Protein AF-A0A497FC86-F1 (afdb_monomer_lite)

Radius of gyration: 20.12 Å; chains: 1; bounding box: 55×50×51 Å

Structure (mmCIF, N/CA/C/O backbone):
data_AF-A0A497FC86-F1
#
_entry.id   AF-A0A497FC86-F1
#
loop_
_atom_site.group_PDB
_atom_site.id
_atom_site.type_symbol
_atom_site.label_atom_id
_atom_site.label_alt_id
_atom_site.label_comp_id
_atom_site.label_asym_id
_atom_site.label_entity_id
_atom_site.label_seq_id
_atom_site.pdbx_PDB_ins_code
_atom_site.Cartn_x
_atom_site.Cartn_y
_atom_site.Cartn_z
_atom_site.occupancy
_atom_site.B_iso_or_equiv
_atom_site.auth_seq_id
_atom_site.auth_comp_id
_atom_site.auth_asym_id
_atom_site.auth_atom_id
_atom_site.pdbx_PDB_model_num
ATOM 1 N N . MET A 1 1 ? -10.254 16.975 -11.754 1.00 41.06 1 MET A N 1
ATOM 2 C CA . MET A 1 1 ? -11.010 18.231 -11.991 1.00 41.06 1 MET A CA 1
ATOM 3 C C . MET A 1 1 ? -11.522 18.940 -10.726 1.00 41.06 1 MET A C 1
ATOM 5 O O . MET A 1 1 ? -11.915 20.090 -10.842 1.00 41.06 1 MET A O 1
ATOM 9 N N . VAL A 1 2 ? -11.459 18.365 -9.512 1.00 38.06 2 VAL A N 1
ATOM 10 C CA . VAL A 1 2 ? -11.970 19.023 -8.278 1.00 38.06 2 VAL A CA 1
ATOM 11 C C . VAL A 1 2 ? -11.149 20.257 -7.828 1.00 38.06 2 VAL A C 1
ATOM 13 O O . VAL A 1 2 ? -11.638 21.071 -7.050 1.00 38.06 2 VAL A O 1
ATOM 16 N N . PHE A 1 3 ? -9.938 20.459 -8.362 1.00 38.50 3 PHE A N 1
ATOM 17 C CA . PHE A 1 3 ? -9.029 21.552 -7.973 1.00 38.50 3 PHE A CA 1
ATOM 18 C C . PHE A 1 3 ? -8.825 22.645 -9.036 1.00 38.50 3 PHE A C 1
ATOM 20 O O . PHE A 1 3 ? -7.949 23.482 -8.872 1.00 38.50 3 PHE A O 1
ATOM 27 N N . GLN A 1 4 ? -9.614 22.685 -10.118 1.00 35.25 4 GLN A N 1
ATOM 28 C CA . GLN A 1 4 ? -9.433 23.715 -11.159 1.00 35.25 4 GLN A CA 1
ATOM 29 C C . GLN A 1 4 ? -9.954 25.114 -10.770 1.00 35.25 4 GLN A C 1
ATOM 31 O O . GLN A 1 4 ? -9.624 26.079 -11.450 1.00 35.25 4 GLN A O 1
ATOM 36 N N . CYS A 1 5 ? -10.715 25.253 -9.676 1.00 31.05 5 CYS A N 1
ATOM 37 C CA . CYS A 1 5 ? -11.354 26.527 -9.299 1.00 31.05 5 CYS A CA 1
ATOM 38 C C . CYS A 1 5 ? -10.710 27.264 -8.111 1.00 31.05 5 CYS A C 1
ATOM 40 O O . CYS A 1 5 ? -11.136 28.366 -7.784 1.00 31.05 5 CYS A O 1
ATOM 42 N N . TYR A 1 6 ? -9.687 26.700 -7.470 1.00 35.12 6 TYR A N 1
ATOM 43 C CA . TYR A 1 6 ? -8.950 27.355 -6.387 1.00 35.12 6 TYR A CA 1
ATOM 44 C C . TYR A 1 6 ? -7.465 27.212 -6.704 1.00 35.12 6 TYR A C 1
ATOM 46 O O . TYR A 1 6 ? -7.038 26.121 -7.074 1.00 35.12 6 TYR A O 1
ATOM 54 N N . GLY A 1 7 ? -6.696 28.305 -6.627 1.00 44.75 7 GLY A N 1
ATOM 55 C CA . GLY A 1 7 ? -5.254 28.289 -6.905 1.00 44.75 7 GLY A CA 1
ATOM 56 C C . GLY A 1 7 ? -4.545 27.114 -6.221 1.00 44.75 7 GLY A C 1
ATOM 57 O O . GLY A 1 7 ? -5.020 26.637 -5.188 1.00 44.75 7 GLY A O 1
ATOM 58 N N . LYS A 1 8 ? -3.439 26.626 -6.813 1.00 48.06 8 LYS A N 1
ATOM 59 C CA . LYS A 1 8 ? -2.723 25.428 -6.335 1.00 48.06 8 LYS A CA 1
ATOM 60 C C . LYS A 1 8 ? -2.580 25.486 -4.798 1.00 48.06 8 LYS A C 1
ATOM 62 O O . LYS A 1 8 ? -1.938 26.411 -4.299 1.00 48.06 8 LYS A O 1
ATOM 67 N N . PRO A 1 9 ? -3.195 24.555 -4.048 1.00 60.41 9 PRO A N 1
ATOM 68 C CA . PRO A 1 9 ? -3.121 24.550 -2.593 1.00 60.41 9 PRO A CA 1
ATOM 69 C C . PRO A 1 9 ? -1.662 24.458 -2.137 1.00 60.41 9 PRO A C 1
ATOM 71 O O . PRO A 1 9 ? -0.857 23.756 -2.745 1.00 60.41 9 PRO A O 1
ATOM 74 N N . SER A 1 10 ? -1.326 25.172 -1.061 1.00 70.81 10 SER A N 1
ATOM 75 C CA . SER A 1 10 ? 0.057 25.324 -0.590 1.00 70.81 10 SER A CA 1
ATOM 76 C C . SER A 1 10 ? 0.667 24.042 -0.011 1.00 70.81 10 SER A C 1
ATOM 78 O O . SER A 1 10 ? 1.888 23.949 0.084 1.00 70.81 10 SER A O 1
ATOM 80 N N . SER A 1 11 ? -0.155 23.056 0.372 1.00 86.38 11 SER A N 1
ATOM 81 C CA . SER A 1 11 ? 0.300 21.745 0.850 1.00 86.38 11 SER A CA 1
ATOM 82 C C . SER A 1 11 ? -0.794 20.672 0.784 1.00 86.38 11 SER A C 1
ATOM 84 O O . SER A 1 11 ? -1.992 20.971 0.766 1.00 86.38 11 SER A O 1
ATOM 86 N N . VAL A 1 12 ? -0.383 19.401 0.840 1.00 90.69 12 VAL A N 1
ATOM 87 C CA . VAL A 1 12 ? -1.275 18.231 0.978 1.00 90.69 12 VAL A CA 1
ATOM 88 C C . VAL A 1 12 ? -2.167 18.338 2.229 1.00 90.69 12 VAL A C 1
ATOM 90 O O . VAL A 1 12 ? -3.354 18.013 2.175 1.00 90.69 12 VAL A O 1
ATOM 93 N N . TYR A 1 13 ? -1.651 18.888 3.336 1.00 90.81 13 TYR A N 1
ATOM 94 C CA . TYR A 1 13 ? -2.429 19.105 4.563 1.00 90.81 13 TYR A CA 1
ATOM 95 C C . TYR A 1 13 ? -3.547 20.148 4.397 1.00 90.81 13 TYR A C 1
ATOM 97 O O . TYR A 1 13 ? -4.618 20.006 4.987 1.00 90.81 13 TYR A O 1
ATOM 105 N N . ALA A 1 14 ? -3.346 21.186 3.579 1.00 90.75 14 ALA A N 1
ATOM 106 C CA . ALA A 1 14 ? -4.404 22.155 3.282 1.00 90.75 14 ALA A CA 1
ATOM 107 C C . ALA A 1 14 ? -5.557 21.506 2.492 1.00 90.75 14 ALA A C 1
ATOM 109 O O . ALA A 1 14 ? -6.736 21.759 2.766 1.00 90.75 14 ALA A O 1
ATOM 110 N N . ILE A 1 15 ? -5.219 20.612 1.556 1.00 92.06 15 ILE A N 1
ATOM 111 C CA . ILE A 1 15 ? -6.201 19.865 0.765 1.00 92.06 15 ILE A CA 1
ATOM 112 C C . ILE A 1 15 ? -7.026 18.947 1.663 1.00 92.06 15 ILE A C 1
ATOM 114 O O . ILE A 1 15 ? -8.256 19.036 1.664 1.00 92.06 15 ILE A O 1
ATOM 118 N N . VAL A 1 16 ? -6.363 18.096 2.455 1.00 93.00 16 VAL A N 1
ATOM 119 C CA . VAL A 1 16 ? -7.069 17.117 3.290 1.00 93.00 16 VAL A CA 1
ATOM 120 C C . VAL A 1 16 ? -7.962 17.800 4.321 1.00 93.00 16 VAL A C 1
ATOM 122 O O . VAL A 1 16 ? -9.079 17.348 4.549 1.00 93.00 16 VAL A O 1
ATOM 125 N N . ASN A 1 17 ? -7.542 18.943 4.873 1.00 91.75 17 ASN A N 1
ATOM 126 C CA . ASN A 1 17 ? -8.377 19.742 5.770 1.00 91.75 17 ASN A CA 1
ATOM 127 C C . ASN A 1 17 ? -9.658 20.238 5.113 1.00 91.75 17 ASN A C 1
ATOM 129 O O . ASN A 1 17 ? -10.736 20.129 5.697 1.00 91.75 17 ASN A O 1
ATOM 133 N N . THR A 1 18 ? -9.545 20.742 3.887 1.00 91.94 18 THR A N 1
ATOM 134 C CA . THR A 1 18 ? -10.701 21.207 3.118 1.00 91.94 18 THR A CA 1
ATOM 135 C C . THR A 1 18 ? -11.672 20.057 2.847 1.00 91.94 18 THR A C 1
ATOM 137 O O . THR A 1 18 ? -12.882 20.211 3.015 1.00 91.94 18 THR A O 1
ATOM 140 N N . LEU A 1 19 ? -11.155 18.883 2.471 1.00 91.44 19 LEU A N 1
ATOM 141 C CA . LEU A 1 19 ? -11.970 17.691 2.221 1.00 91.44 19 LEU A CA 1
ATOM 142 C C . LEU A 1 19 ? -12.648 17.179 3.495 1.00 91.44 19 LEU A C 1
ATOM 144 O O . LEU A 1 19 ? -13.848 16.912 3.482 1.00 91.44 19 LEU A O 1
ATOM 148 N N . MET A 1 20 ? -11.906 17.099 4.601 1.00 89.56 20 MET A N 1
ATOM 149 C CA . MET A 1 20 ? -12.436 16.695 5.901 1.00 89.56 20 MET A CA 1
ATOM 150 C C . MET A 1 20 ? -13.557 17.628 6.363 1.00 89.56 20 MET A C 1
ATOM 152 O O . MET A 1 20 ? -14.630 17.150 6.716 1.00 89.56 20 MET A O 1
ATOM 156 N N . TYR A 1 21 ? -13.363 18.949 6.273 1.00 87.56 21 TYR A N 1
ATOM 157 C CA . TYR A 1 21 ? -14.393 19.927 6.633 1.00 87.56 21 TYR A CA 1
ATOM 158 C C . TYR A 1 21 ? -15.694 19.719 5.842 1.00 87.56 21 TYR A C 1
ATOM 160 O O . TYR A 1 21 ? -16.778 19.738 6.421 1.00 87.56 21 TYR A O 1
ATOM 168 N N . ARG A 1 22 ? -15.596 19.438 4.536 1.00 85.31 22 ARG A N 1
ATOM 169 C CA . ARG A 1 22 ? -16.762 19.152 3.678 1.00 85.31 22 ARG A CA 1
ATOM 170 C C . ARG A 1 22 ? -17.465 17.837 4.023 1.00 85.31 22 ARG A C 1
ATOM 172 O O . ARG A 1 22 ? -18.662 17.710 3.790 1.00 85.31 22 ARG A O 1
ATOM 179 N N . CYS A 1 23 ? -16.737 16.861 4.560 1.00 82.75 23 CYS A N 1
ATOM 180 C CA . CYS A 1 23 ? -17.273 15.540 4.891 1.00 82.75 23 CYS A CA 1
ATOM 181 C C . CYS A 1 23 ? -17.960 15.477 6.263 1.00 82.75 23 CYS A C 1
ATOM 183 O O . CYS A 1 23 ? -18.649 14.499 6.542 1.00 82.75 23 CYS A O 1
ATOM 185 N N . ARG A 1 24 ? -17.802 16.510 7.096 1.00 70.44 24 ARG A N 1
ATOM 186 C CA . ARG A 1 24 ? -18.122 16.541 8.534 1.00 70.44 24 ARG A CA 1
ATOM 187 C C . ARG A 1 24 ? -19.625 16.553 8.884 1.00 70.44 24 ARG A C 1
ATOM 189 O O . ARG A 1 24 ? -20.013 16.981 9.968 1.00 70.44 24 ARG A O 1
ATOM 196 N N . LEU A 1 25 ? -20.493 16.099 7.982 1.00 58.28 25 LEU A N 1
ATOM 197 C CA . LEU A 1 25 ? -21.948 16.162 8.125 1.00 58.28 25 LEU A CA 1
ATOM 198 C C . LEU A 1 25 ? -22.536 14.828 8.617 1.00 58.28 25 LEU A C 1
ATOM 200 O O . LEU A 1 25 ? -22.720 13.899 7.838 1.00 58.28 25 LEU A O 1
ATOM 204 N N . GLY A 1 26 ? -22.883 14.770 9.907 1.00 56.41 26 GLY A N 1
ATOM 205 C CA . GLY A 1 26 ? -24.099 14.133 10.447 1.00 56.41 26 GLY A CA 1
ATOM 206 C C . GLY A 1 26 ? -24.442 12.672 10.108 1.00 56.41 26 GLY A C 1
ATOM 207 O O . GLY A 1 26 ? -25.623 12.328 10.136 1.00 56.41 26 GLY A O 1
ATOM 208 N N . ARG A 1 27 ? -23.484 11.791 9.792 1.00 75.12 27 ARG A N 1
ATOM 209 C CA . ARG A 1 27 ? -23.776 10.372 9.490 1.00 75.12 27 ARG A CA 1
ATOM 210 C C . ARG A 1 27 ? -23.804 9.521 10.760 1.00 75.12 27 ARG A C 1
ATOM 212 O O . ARG A 1 27 ? -22.810 8.908 11.135 1.00 75.12 27 ARG A O 1
ATOM 219 N N . SER A 1 28 ? -24.958 9.461 11.420 1.00 78.62 28 SER A N 1
ATOM 220 C CA . SER A 1 28 ? -25.132 8.697 12.668 1.00 78.62 28 SER A CA 1
ATOM 221 C C . SER A 1 28 ? -24.858 7.195 12.518 1.00 78.62 28 SER A C 1
ATOM 223 O O . SER A 1 28 ? -24.403 6.547 13.456 1.00 78.62 28 SER A O 1
ATOM 225 N N . ASP A 1 29 ? -25.077 6.629 11.332 1.00 88.81 29 ASP A N 1
ATOM 226 C CA . ASP A 1 29 ? -25.005 5.184 11.123 1.00 88.81 29 ASP A CA 1
ATOM 227 C C . ASP A 1 29 ? -23.573 4.619 11.071 1.00 88.81 29 ASP A C 1
ATOM 229 O O . ASP A 1 29 ? -23.382 3.432 11.326 1.00 88.81 29 ASP A O 1
ATOM 233 N N . ILE A 1 30 ? -22.559 5.446 10.788 1.00 91.12 30 ILE A N 1
ATOM 234 C CA . ILE A 1 30 ? -21.144 5.026 10.770 1.00 91.12 30 ILE A CA 1
ATOM 235 C C . ILE A 1 30 ? -20.428 5.297 12.105 1.00 91.12 30 ILE A C 1
ATOM 237 O O . ILE A 1 30 ? -19.281 4.884 12.293 1.00 91.12 30 ILE A O 1
ATOM 241 N N . VAL A 1 31 ? -21.102 5.940 13.066 1.00 92.81 31 VAL A N 1
ATOM 242 C CA . VAL A 1 31 ? -20.548 6.247 14.396 1.00 92.81 31 VAL A CA 1
ATOM 243 C C . VAL A 1 31 ? -20.017 4.996 15.111 1.00 92.81 31 VAL A C 1
ATOM 245 O O . VAL A 1 31 ? -18.885 5.057 15.590 1.00 92.81 31 VAL A O 1
ATOM 248 N N . PRO A 1 32 ? -20.717 3.838 15.136 1.00 94.12 32 PRO A N 1
ATOM 249 C CA . PRO A 1 32 ? -20.185 2.637 15.787 1.00 94.12 32 PRO A CA 1
ATOM 250 C C . PRO A 1 32 ? -18.885 2.130 15.150 1.00 94.12 32 PRO A C 1
ATOM 252 O O . PRO A 1 32 ? -17.959 1.737 15.858 1.00 94.12 32 PRO A O 1
ATOM 255 N N . ALA A 1 33 ? -18.785 2.174 13.817 1.00 95.00 33 ALA A N 1
ATOM 256 C CA . ALA A 1 33 ? -17.571 1.785 13.100 1.00 95.00 33 ALA A CA 1
ATOM 257 C C . ALA A 1 33 ? -16.416 2.757 13.376 1.00 95.00 33 ALA A C 1
ATOM 259 O O . ALA A 1 33 ? -15.281 2.328 13.564 1.00 95.00 33 ALA A O 1
ATOM 260 N N . THR A 1 34 ? -16.723 4.053 13.460 1.00 94.88 34 THR A N 1
ATOM 261 C CA . THR A 1 34 ? -15.759 5.106 13.805 1.00 94.88 34 THR A CA 1
ATOM 262 C C . THR A 1 34 ? -15.251 4.927 15.237 1.00 94.88 34 THR A C 1
ATOM 264 O O . THR A 1 34 ? -14.052 4.940 15.476 1.00 94.88 34 THR A O 1
ATOM 267 N N . ALA A 1 35 ? -16.133 4.671 16.206 1.00 96.00 35 ALA A N 1
ATOM 268 C CA . ALA A 1 35 ? -15.730 4.391 17.585 1.00 96.00 35 ALA A CA 1
ATOM 269 C C . ALA A 1 35 ? -14.857 3.126 17.681 1.00 96.00 35 ALA A C 1
ATOM 271 O O . ALA A 1 35 ? -13.837 3.115 18.373 1.00 96.00 35 ALA A O 1
ATOM 272 N N . ALA A 1 36 ? -15.215 2.072 16.939 1.00 97.06 36 ALA A N 1
ATOM 273 C CA . ALA A 1 36 ? -14.411 0.858 16.856 1.00 97.06 36 ALA A CA 1
ATOM 274 C C . ALA A 1 36 ? -13.024 1.121 16.245 1.00 97.06 36 ALA A C 1
ATOM 276 O O . ALA A 1 36 ? -12.038 0.585 16.754 1.00 97.06 36 ALA A O 1
ATOM 277 N N . SER A 1 37 ? -12.924 1.963 15.209 1.00 97.06 37 SER A N 1
ATOM 278 C CA . SER A 1 37 ? -11.636 2.338 14.617 1.00 97.06 37 SER A CA 1
ATOM 279 C C . SER A 1 37 ? -10.786 3.162 15.582 1.00 97.06 37 SER A C 1
ATOM 281 O O . SER A 1 37 ? -9.602 2.876 15.729 1.00 97.06 37 SER A O 1
ATOM 283 N N . GLN A 1 38 ? -11.377 4.085 16.344 1.00 97.19 38 GLN A N 1
ATOM 284 C CA . GLN A 1 38 ? -10.652 4.832 17.379 1.00 97.19 38 GLN A CA 1
ATOM 285 C C . GLN A 1 38 ? -10.134 3.924 18.510 1.00 97.19 38 GLN A C 1
ATOM 287 O O . GLN A 1 38 ? -9.029 4.130 19.007 1.00 97.19 38 GLN A O 1
ATOM 292 N N . CYS A 1 39 ? -10.871 2.868 18.872 1.00 96.25 39 CYS A N 1
ATOM 293 C CA . CYS A 1 39 ? -10.397 1.860 19.828 1.00 96.25 39 CYS A CA 1
ATOM 294 C C . CYS A 1 39 ? -9.202 1.048 19.295 1.00 96.25 39 CYS A C 1
ATOM 296 O O . CYS A 1 39 ? -8.317 0.669 20.062 1.00 96.25 39 CYS A O 1
ATOM 298 N N . VAL A 1 40 ? -9.160 0.764 17.990 1.00 96.38 40 VAL A N 1
ATOM 299 C CA . VAL A 1 40 ? -7.988 0.134 17.359 1.00 96.38 40 VAL A CA 1
ATOM 300 C C . VAL A 1 40 ? -6.820 1.119 17.320 1.00 96.38 40 VAL A C 1
ATOM 302 O O . VAL A 1 40 ? -5.710 0.750 17.697 1.00 96.38 40 VAL A O 1
ATOM 305 N N . LEU A 1 41 ? -7.073 2.374 16.935 1.00 95.81 41 LEU A N 1
ATOM 306 C CA . LEU A 1 41 ? -6.073 3.441 16.869 1.00 95.81 41 LEU A CA 1
ATOM 307 C C . LEU A 1 41 ? -5.359 3.642 18.211 1.00 95.81 41 LEU A C 1
ATOM 309 O O . LEU A 1 41 ? -4.137 3.746 18.235 1.00 95.81 41 LEU A O 1
ATOM 313 N N . SER A 1 42 ? -6.092 3.631 19.329 1.00 93.94 42 SER A N 1
ATOM 314 C CA . SER A 1 42 ? -5.509 3.795 20.669 1.00 93.94 42 SER A CA 1
ATOM 315 C C . SER A 1 42 ? -4.611 2.633 21.109 1.00 93.94 42 SER A C 1
ATOM 317 O O . SER A 1 42 ? -3.954 2.732 22.141 1.00 93.94 42 SER A O 1
ATOM 319 N N . LYS A 1 43 ? -4.626 1.512 20.379 1.00 92.12 43 LYS A N 1
ATOM 320 C CA . LYS A 1 43 ? -3.846 0.299 20.663 1.00 92.12 43 LYS A CA 1
ATOM 321 C C . LYS A 1 43 ? -2.705 0.079 19.667 1.00 92.12 43 LYS A C 1
ATOM 323 O O . LYS A 1 43 ? -2.004 -0.929 19.781 1.00 92.12 43 LYS A O 1
ATOM 328 N N . LEU A 1 44 ? -2.546 0.968 18.685 1.00 91.38 44 LEU A N 1
ATOM 329 C CA . LEU A 1 44 ? -1.428 0.911 17.751 1.00 91.38 44 LEU A CA 1
ATOM 330 C C . LEU A 1 44 ? -0.116 1.239 18.465 1.00 91.38 44 LEU A C 1
ATOM 332 O O . LEU A 1 44 ? -0.047 2.116 19.326 1.00 91.38 44 LEU A O 1
ATOM 336 N N . CYS A 1 45 ? 0.933 0.536 18.065 1.00 90.31 45 CYS A N 1
ATOM 337 C CA . CYS A 1 45 ? 2.311 0.904 18.319 1.00 90.31 45 CYS A CA 1
ATOM 338 C C . CYS A 1 45 ? 2.643 2.246 17.640 1.00 90.31 45 CYS A C 1
ATOM 340 O O . CYS A 1 45 ? 2.034 2.627 16.636 1.00 90.31 45 CYS A O 1
ATOM 342 N N . ASP A 1 46 ? 3.648 2.951 18.162 1.00 89.50 46 ASP A N 1
ATOM 343 C CA . ASP A 1 46 ? 4.240 4.097 17.475 1.00 89.50 46 ASP A CA 1
ATOM 344 C C . ASP A 1 46 ? 4.985 3.621 16.213 1.00 89.50 46 ASP A C 1
ATOM 346 O O . ASP A 1 46 ? 6.165 3.261 16.241 1.00 89.50 46 ASP A O 1
ATOM 350 N N . VAL A 1 47 ? 4.275 3.626 15.082 1.00 90.31 47 VAL A N 1
ATOM 351 C CA . VAL A 1 47 ? 4.804 3.212 13.775 1.00 90.31 47 VAL A CA 1
ATOM 352 C C . VAL A 1 47 ? 6.007 4.068 13.366 1.00 90.31 47 VAL A C 1
ATOM 354 O O . VAL A 1 47 ? 6.947 3.542 12.774 1.00 90.31 47 VAL A O 1
ATOM 357 N N . LYS A 1 48 ? 6.046 5.359 13.732 1.00 87.69 48 LYS A N 1
ATOM 358 C CA . LYS A 1 48 ? 7.207 6.226 13.464 1.00 87.69 48 LYS A CA 1
ATOM 359 C C . LYS A 1 48 ? 8.412 5.792 14.287 1.00 87.69 48 LYS A C 1
ATOM 361 O O . LYS A 1 48 ? 9.532 5.814 13.781 1.00 87.69 48 LYS A O 1
ATOM 366 N N . ALA A 1 49 ? 8.209 5.405 15.546 1.00 88.62 49 ALA A N 1
ATOM 367 C CA . ALA A 1 49 ? 9.282 4.845 16.360 1.00 88.62 49 ALA A CA 1
ATOM 368 C C . ALA A 1 49 ? 9.827 3.555 15.749 1.00 88.62 49 ALA A C 1
ATOM 370 O O . ALA A 1 49 ? 11.041 3.455 15.612 1.00 88.62 49 ALA A O 1
ATOM 371 N N . LEU A 1 50 ? 8.962 2.634 15.313 1.00 90.69 50 LEU A N 1
ATOM 372 C CA . LEU A 1 50 ? 9.390 1.404 14.641 1.00 90.69 50 LEU A CA 1
ATOM 373 C C . LEU A 1 50 ? 10.157 1.682 13.343 1.00 90.69 50 LEU A C 1
ATOM 375 O O . LEU A 1 50 ? 11.204 1.084 13.107 1.00 90.69 50 LEU A O 1
ATOM 379 N N . HIS A 1 51 ? 9.677 2.614 12.519 1.00 86.81 51 HIS A N 1
ATOM 380 C CA . HIS A 1 51 ? 10.317 2.962 11.248 1.00 86.81 51 HIS A CA 1
ATOM 381 C C . HIS A 1 51 ? 11.759 3.448 11.445 1.00 86.81 51 HIS A C 1
ATOM 383 O O . HIS A 1 51 ? 12.686 2.988 10.779 1.00 86.81 51 HIS A O 1
ATOM 389 N N . ARG A 1 52 ? 11.985 4.277 12.474 1.00 86.44 52 ARG A N 1
ATOM 390 C CA . ARG A 1 52 ? 13.322 4.765 12.852 1.00 86.44 52 ARG A CA 1
ATOM 391 C C . ARG A 1 52 ? 14.299 3.663 13.275 1.00 86.44 52 ARG A C 1
ATOM 393 O O . ARG A 1 52 ? 15.489 3.959 13.377 1.00 86.44 52 ARG A O 1
ATOM 400 N N . LEU A 1 53 ? 13.832 2.445 13.552 1.00 89.19 53 LEU A N 1
ATOM 401 C CA . LEU A 1 53 ? 14.666 1.302 13.936 1.00 89.19 53 LEU A CA 1
ATOM 402 C C . LEU A 1 53 ? 15.151 0.483 12.733 1.00 89.19 53 LEU A C 1
ATOM 404 O O . LEU A 1 53 ? 16.068 -0.327 12.886 1.00 89.19 53 LEU A O 1
ATOM 408 N N . ILE A 1 54 ? 14.580 0.693 11.542 1.00 85.50 54 ILE A N 1
ATOM 409 C CA . ILE A 1 54 ? 14.979 -0.029 10.329 1.00 85.50 54 ILE A CA 1
ATOM 410 C C . ILE A 1 54 ? 16.463 0.233 10.051 1.00 85.50 54 ILE A C 1
ATOM 412 O O . ILE A 1 54 ? 16.913 1.378 9.995 1.00 85.50 54 ILE A O 1
ATOM 416 N N . GLY A 1 55 ? 17.234 -0.851 9.922 1.00 82.06 55 GLY A N 1
ATOM 417 C CA . GLY A 1 55 ? 18.682 -0.808 9.703 1.00 82.06 55 GLY A CA 1
ATOM 418 C C . GLY A 1 55 ? 19.517 -0.383 10.918 1.00 82.06 55 GLY A C 1
ATOM 419 O O . GLY A 1 55 ? 20.728 -0.231 10.779 1.00 82.06 55 GLY A O 1
ATOM 420 N N . ARG A 1 56 ? 18.900 -0.177 12.092 1.00 86.25 56 ARG A N 1
ATOM 421 C CA . ARG A 1 56 ? 19.601 0.172 13.342 1.00 86.25 56 ARG A CA 1
ATOM 422 C C . ARG A 1 56 ? 19.669 -0.967 14.344 1.00 86.25 56 ARG A C 1
ATOM 424 O O . ARG A 1 56 ? 20.609 -1.003 15.130 1.00 86.25 56 ARG A O 1
ATOM 431 N N . LEU A 1 57 ? 18.674 -1.849 14.334 1.00 87.50 57 LEU A N 1
ATOM 432 C CA . LEU A 1 57 ? 18.651 -2.993 15.236 1.00 87.50 57 LEU A CA 1
ATOM 433 C C . LEU A 1 57 ? 19.664 -4.038 14.785 1.00 87.50 57 LEU A C 1
ATOM 435 O O . LEU A 1 57 ? 19.734 -4.364 13.598 1.00 87.50 57 LEU A O 1
ATOM 439 N N . SER A 1 58 ? 20.414 -4.572 15.743 1.00 85.69 58 SER A N 1
ATOM 440 C CA . SER A 1 58 ? 21.365 -5.664 15.497 1.00 85.69 58 SER A CA 1
ATOM 441 C C . SER A 1 58 ? 20.822 -7.019 15.940 1.00 85.69 58 SER A C 1
ATOM 443 O O . SER A 1 58 ? 21.310 -8.059 15.496 1.00 85.69 58 SER A O 1
ATOM 445 N N . SER A 1 59 ? 19.801 -7.022 16.799 1.00 86.06 59 SER A N 1
ATOM 446 C CA . SER A 1 59 ? 19.174 -8.240 17.296 1.00 86.06 59 SER A CA 1
ATOM 447 C C . SER A 1 59 ? 17.680 -8.056 17.563 1.00 86.06 59 SER A C 1
ATOM 449 O O . SER A 1 59 ? 17.142 -6.947 17.592 1.00 86.06 59 SER A O 1
ATOM 451 N N . VAL A 1 60 ? 16.990 -9.179 17.735 1.00 84.69 60 VAL A N 1
ATOM 452 C CA . VAL A 1 60 ? 15.555 -9.223 18.027 1.00 84.69 60 VAL A CA 1
ATOM 453 C C . VAL A 1 60 ? 15.247 -8.738 19.444 1.00 84.69 60 VAL A C 1
ATOM 455 O O . VAL A 1 60 ? 14.211 -8.118 19.677 1.00 84.69 60 VAL A O 1
ATOM 458 N N . GLU A 1 61 ? 16.155 -8.967 20.387 1.00 86.81 61 GLU A N 1
ATOM 459 C CA . GLU A 1 61 ? 16.024 -8.562 21.786 1.00 86.81 61 GLU A CA 1
ATOM 460 C C . GLU A 1 61 ? 15.902 -7.038 21.921 1.00 86.81 61 GLU A C 1
ATOM 462 O O . GLU A 1 61 ? 15.153 -6.557 22.769 1.00 86.81 61 GLU A O 1
ATOM 467 N N . GLU A 1 62 ? 16.554 -6.275 21.038 1.00 89.31 62 GLU A N 1
ATOM 468 C CA . GLU A 1 62 ? 16.449 -4.812 20.978 1.00 89.31 62 GLU A CA 1
ATOM 469 C C . GLU A 1 62 ? 15.065 -4.323 20.508 1.00 89.31 62 GLU A C 1
ATOM 471 O O . GLU A 1 62 ? 14.658 -3.206 20.835 1.00 89.31 62 GLU A O 1
ATOM 476 N N . LEU A 1 63 ? 14.304 -5.152 19.780 1.00 89.62 63 LEU A N 1
ATOM 477 C CA . LEU A 1 63 ? 12.935 -4.833 19.355 1.00 89.62 63 LEU A CA 1
ATOM 478 C C . LEU A 1 63 ? 11.928 -4.996 20.502 1.00 89.62 63 LEU A C 1
ATOM 480 O O . LEU A 1 63 ? 10.932 -4.269 20.556 1.00 89.62 63 LEU A O 1
ATOM 484 N N . ILE A 1 64 ? 12.179 -5.932 21.428 1.00 89.50 64 ILE A N 1
ATOM 485 C CA . ILE A 1 64 ? 11.237 -6.314 22.492 1.00 89.50 64 ILE A CA 1
ATOM 486 C C . ILE A 1 64 ? 10.758 -5.101 23.306 1.00 89.50 64 ILE A C 1
ATOM 488 O O . ILE A 1 64 ? 9.542 -4.951 23.430 1.00 89.50 64 ILE A O 1
ATOM 492 N N . PRO A 1 65 ? 11.622 -4.203 23.827 1.00 89.44 65 PRO A N 1
ATOM 493 C CA . PRO A 1 65 ? 11.181 -3.065 24.635 1.00 89.44 65 PRO A CA 1
ATOM 494 C C . PRO A 1 65 ? 10.216 -2.122 23.911 1.00 89.44 65 PRO A C 1
ATOM 496 O O . PRO A 1 65 ? 9.390 -1.490 24.562 1.00 89.44 65 PRO A O 1
ATOM 499 N N . VAL A 1 66 ? 10.302 -2.038 22.580 1.00 89.06 66 VAL A N 1
ATOM 500 C CA . VAL A 1 66 ? 9.504 -1.117 21.757 1.00 89.06 66 VAL A CA 1
ATOM 501 C C . VAL A 1 66 ? 8.104 -1.667 21.504 1.00 89.06 66 VAL A C 1
ATOM 503 O O . VAL A 1 66 ? 7.128 -0.919 21.483 1.00 89.06 66 VAL A O 1
ATOM 506 N N . ILE A 1 67 ? 7.993 -2.984 21.327 1.00 90.44 67 ILE A N 1
ATOM 507 C CA . ILE A 1 67 ? 6.713 -3.648 21.055 1.00 90.44 67 ILE A CA 1
ATOM 508 C C . ILE A 1 67 ? 6.037 -4.163 22.330 1.00 90.44 67 ILE A C 1
ATOM 510 O O . ILE A 1 67 ? 4.837 -4.448 22.318 1.00 90.44 67 ILE A O 1
ATOM 514 N N . LYS A 1 68 ? 6.773 -4.294 23.439 1.00 89.56 68 LYS A N 1
ATOM 515 C CA . LYS A 1 68 ? 6.248 -4.797 24.711 1.00 89.56 68 LYS A CA 1
ATOM 516 C C . LYS A 1 68 ? 5.097 -3.919 25.202 1.00 89.56 68 LYS A C 1
ATOM 518 O O . LYS A 1 68 ? 5.184 -2.700 25.231 1.00 89.56 68 LYS A O 1
ATOM 523 N N . GLY A 1 69 ? 4.003 -4.564 25.602 1.00 85.19 69 GLY A N 1
ATOM 524 C CA . GLY A 1 69 ? 2.792 -3.878 26.065 1.00 85.19 69 GLY A CA 1
ATOM 525 C C . GLY A 1 69 ? 1.849 -3.418 24.949 1.00 85.19 69 GLY A C 1
ATOM 526 O O . GLY A 1 69 ? 0.740 -2.988 25.251 1.00 85.19 69 GLY A O 1
ATOM 527 N N . THR A 1 70 ? 2.228 -3.566 23.676 1.00 90.12 70 THR A N 1
ATOM 528 C CA . THR A 1 70 ? 1.326 -3.322 22.539 1.00 90.12 70 THR A CA 1
ATOM 529 C C . THR A 1 70 ? 0.554 -4.590 22.161 1.00 90.12 70 THR A C 1
ATOM 531 O O . THR A 1 70 ? 1.009 -5.712 22.403 1.00 90.12 70 THR A O 1
ATOM 534 N N . GLU A 1 71 ? -0.613 -4.435 21.530 1.00 90.31 71 GLU A N 1
ATOM 535 C CA . GLU A 1 71 ? -1.402 -5.580 21.049 1.00 90.31 71 GLU A CA 1
ATOM 536 C C . GLU A 1 71 ? -0.654 -6.385 19.981 1.00 90.31 71 GLU A C 1
ATOM 538 O O . GLU A 1 71 ? -0.687 -7.612 19.994 1.00 90.31 71 GLU A O 1
ATOM 543 N N . ILE A 1 72 ? 0.057 -5.713 19.070 1.00 90.94 72 ILE A N 1
ATOM 544 C CA . ILE A 1 72 ? 0.859 -6.403 18.053 1.00 90.94 72 ILE A CA 1
ATOM 545 C C . ILE A 1 72 ? 2.109 -7.060 18.649 1.00 90.94 72 ILE A C 1
ATOM 547 O O . ILE A 1 72 ? 2.517 -8.129 18.201 1.00 90.94 72 ILE A O 1
ATOM 551 N N . GLY A 1 73 ? 2.670 -6.481 19.713 1.00 91.44 73 GLY A N 1
ATOM 552 C CA . GLY A 1 73 ? 3.772 -7.075 20.457 1.00 91.44 73 GLY A CA 1
ATOM 553 C C . GLY A 1 73 ? 3.409 -8.430 21.047 1.00 91.44 73 GLY A C 1
ATOM 554 O O . GLY A 1 73 ? 4.213 -9.347 20.964 1.00 91.44 73 GLY A O 1
ATOM 555 N N . LYS A 1 74 ? 2.183 -8.611 21.559 1.00 92.06 74 LYS A N 1
ATOM 556 C CA . LYS A 1 74 ? 1.707 -9.928 22.032 1.00 92.06 74 LYS A CA 1
ATOM 557 C C . LYS A 1 74 ? 1.755 -10.984 20.921 1.00 92.06 74 LYS A C 1
ATOM 559 O O . LYS A 1 74 ? 2.201 -12.105 21.156 1.00 92.06 74 LYS A O 1
ATOM 564 N N . VAL A 1 75 ? 1.344 -10.613 19.705 1.00 92.25 75 VAL A N 1
ATOM 565 C CA . VAL A 1 75 ? 1.385 -11.500 18.531 1.00 92.25 75 VAL A CA 1
ATOM 566 C C . VAL A 1 75 ? 2.825 -11.884 18.206 1.00 92.25 75 VAL A C 1
ATOM 568 O O . VAL A 1 75 ? 3.131 -13.068 18.118 1.00 92.25 75 VAL A O 1
ATOM 571 N N . VAL A 1 76 ? 3.722 -10.904 18.102 1.00 90.94 76 VAL A N 1
ATOM 572 C CA . VAL A 1 76 ? 5.134 -11.145 17.773 1.00 90.94 76 VAL A CA 1
ATOM 573 C C . VAL A 1 76 ? 5.828 -11.982 18.853 1.00 90.94 76 VAL A C 1
ATOM 575 O O . VAL A 1 76 ? 6.409 -13.020 18.547 1.00 90.94 76 VAL A O 1
ATOM 578 N N . LEU A 1 77 ? 5.721 -11.584 20.123 1.00 90.00 77 LEU A N 1
ATOM 579 C CA . LEU A 1 77 ? 6.412 -12.229 21.245 1.00 90.00 77 LEU A CA 1
ATOM 580 C C . LEU A 1 77 ? 5.951 -13.675 21.476 1.00 90.00 77 LEU A C 1
ATOM 582 O O . LEU A 1 77 ? 6.748 -14.496 21.912 1.00 90.00 77 LEU A O 1
ATOM 586 N N . SER A 1 78 ? 4.701 -14.015 21.141 1.00 88.81 78 SER A N 1
ATOM 587 C CA . SER A 1 78 ? 4.215 -15.403 21.228 1.00 88.81 78 SER A CA 1
ATOM 588 C C . SER A 1 78 ? 4.842 -16.355 20.199 1.00 88.81 78 SER A C 1
ATOM 590 O O . SER A 1 78 ? 4.799 -17.567 20.398 1.00 88.81 78 SER A O 1
ATOM 592 N N . HIS A 1 79 ? 5.449 -15.823 19.134 1.00 87.06 79 HIS A N 1
ATOM 593 C CA . HIS A 1 79 ? 6.046 -16.615 18.055 1.00 87.06 79 HIS A CA 1
ATOM 594 C C . HIS A 1 79 ? 7.578 -16.535 18.038 1.00 87.06 79 HIS A C 1
ATOM 596 O O . HIS A 1 79 ? 8.229 -17.459 17.559 1.00 87.06 79 HIS A O 1
ATOM 602 N N . ILE A 1 80 ? 8.168 -15.470 18.582 1.00 80.94 80 ILE A N 1
ATOM 603 C CA . ILE A 1 80 ? 9.563 -15.105 18.310 1.00 80.94 80 ILE A CA 1
ATOM 604 C C . ILE A 1 80 ? 10.617 -16.111 18.788 1.00 80.94 80 ILE A C 1
ATOM 606 O O . ILE A 1 80 ? 11.654 -16.251 18.151 1.00 80.94 80 ILE A O 1
ATOM 610 N N . GLU A 1 81 ? 10.345 -16.842 19.869 1.00 75.00 81 GLU A N 1
ATOM 611 C CA . GLU A 1 81 ? 11.270 -17.845 20.420 1.00 75.00 81 GLU A CA 1
ATOM 612 C C . GLU A 1 81 ? 11.163 -19.212 19.729 1.00 75.00 81 GLU A C 1
ATOM 614 O O . GLU A 1 81 ? 12.048 -20.052 19.871 1.00 75.00 81 GLU A O 1
ATOM 619 N N . ARG A 1 82 ? 10.055 -19.468 19.022 1.00 67.19 82 ARG A N 1
ATOM 620 C CA . ARG A 1 82 ? 9.678 -20.815 18.552 1.00 67.19 82 ARG A CA 1
ATOM 621 C C . ARG A 1 82 ? 9.521 -20.923 17.044 1.00 67.19 82 ARG A C 1
ATOM 623 O O . ARG A 1 82 ? 9.365 -22.033 16.549 1.00 67.19 82 ARG A O 1
ATOM 630 N N . SER A 1 83 ? 9.529 -19.791 16.347 1.00 74.88 83 SER A N 1
ATOM 631 C CA . SER A 1 83 ? 9.022 -19.706 14.984 1.00 74.88 83 SER A CA 1
ATOM 632 C C . SER A 1 83 ? 10.030 -19.075 14.035 1.00 74.88 83 SER A C 1
ATOM 634 O O . SER A 1 83 ? 10.786 -18.177 14.408 1.00 74.88 83 SER A O 1
ATOM 636 N N . ASN A 1 84 ? 10.019 -19.514 12.779 1.00 83.81 84 ASN A N 1
ATOM 637 C CA . ASN A 1 84 ? 10.788 -18.851 11.725 1.00 83.81 84 ASN A CA 1
ATOM 638 C C . ASN A 1 84 ? 10.082 -17.562 11.250 1.00 83.81 84 ASN A C 1
ATOM 640 O O . ASN A 1 84 ? 8.937 -17.281 11.614 1.00 83.81 84 ASN A O 1
ATOM 644 N N . PHE A 1 85 ? 10.754 -16.765 10.407 1.00 86.88 85 PHE A N 1
ATOM 645 C CA . PHE A 1 85 ? 10.170 -15.529 9.872 1.00 86.88 85 PHE A CA 1
ATOM 646 C C . PHE A 1 85 ? 8.803 -15.754 9.207 1.00 86.88 85 PHE A C 1
ATOM 648 O O . PHE A 1 85 ? 7.908 -14.943 9.418 1.00 86.88 85 PHE A O 1
ATOM 655 N N . GLY A 1 86 ? 8.622 -16.845 8.455 1.00 85.69 86 GLY A N 1
ATOM 656 C CA . GLY A 1 86 ? 7.376 -17.157 7.747 1.00 85.69 86 GLY A CA 1
ATOM 657 C C . GLY A 1 86 ? 6.179 -17.353 8.682 1.00 85.69 86 GLY A C 1
ATOM 658 O O . GLY A 1 86 ? 5.085 -16.861 8.418 1.00 85.69 86 GLY A O 1
ATOM 659 N N . GLU A 1 87 ? 6.383 -17.991 9.829 1.00 87.69 87 GLU A N 1
ATOM 660 C CA . GLU A 1 87 ? 5.336 -18.174 10.841 1.00 87.69 87 GLU A CA 1
ATOM 661 C C . GLU A 1 87 ? 4.974 -16.859 11.548 1.00 87.69 87 GLU A C 1
ATOM 663 O O . GLU A 1 87 ? 3.792 -16.542 11.698 1.00 87.69 87 GLU A O 1
ATOM 668 N N . ILE A 1 88 ? 5.971 -16.040 11.906 1.00 90.19 88 ILE A N 1
ATOM 669 C CA . ILE A 1 88 ? 5.739 -14.698 12.475 1.00 90.19 88 ILE A CA 1
ATOM 670 C C . ILE A 1 88 ? 5.006 -13.814 11.455 1.00 90.19 88 ILE A C 1
ATOM 672 O O . ILE A 1 88 ? 4.043 -13.118 11.773 1.00 90.19 88 ILE A O 1
ATOM 676 N N . SER A 1 89 ? 5.451 -13.873 10.205 1.00 90.06 89 SER A N 1
ATOM 677 C CA . SER A 1 89 ? 4.881 -13.206 9.042 1.00 90.06 89 SER A CA 1
ATOM 678 C C . SER A 1 89 ? 3.398 -13.560 8.853 1.00 90.06 89 SER A C 1
ATOM 680 O O . SER A 1 89 ? 2.560 -12.657 8.734 1.00 90.06 89 SER A O 1
ATOM 682 N N . LYS A 1 90 ? 3.054 -14.850 8.926 1.00 89.81 90 LYS A N 1
ATOM 683 C CA . LYS A 1 90 ? 1.676 -15.359 8.886 1.00 89.81 90 LYS A CA 1
ATOM 684 C C . LYS A 1 90 ? 0.841 -14.884 10.076 1.00 89.81 90 LYS A C 1
ATOM 686 O O . LYS A 1 90 ? -0.308 -14.473 9.889 1.00 89.81 90 LYS A O 1
ATOM 691 N N . ALA A 1 91 ? 1.396 -14.900 11.288 1.00 92.31 91 ALA A N 1
ATOM 692 C CA . ALA A 1 91 ? 0.712 -14.417 12.488 1.00 92.31 91 ALA A CA 1
ATOM 693 C C . ALA A 1 91 ? 0.396 -12.913 12.401 1.00 92.31 91 ALA A C 1
ATOM 695 O O . ALA A 1 91 ? -0.715 -12.484 12.719 1.00 92.31 91 ALA A O 1
ATOM 696 N N . LEU A 1 92 ? 1.339 -12.114 11.894 1.00 94.25 92 LEU A N 1
ATOM 697 C CA . LEU A 1 92 ? 1.158 -10.682 11.658 1.00 94.25 92 LEU A CA 1
ATOM 698 C C . LEU A 1 92 ? 0.063 -10.395 10.621 1.00 94.25 92 LEU A C 1
ATOM 700 O O . LEU A 1 92 ? -0.786 -9.532 10.856 1.00 94.25 92 LEU A O 1
ATOM 704 N N . TRP A 1 93 ? 0.030 -11.135 9.506 1.00 93.94 93 TRP A N 1
ATOM 705 C CA . TRP A 1 93 ? -1.062 -11.010 8.537 1.00 93.94 93 TRP A CA 1
ATOM 706 C C . TRP A 1 93 ? -2.406 -11.416 9.134 1.00 93.94 93 TRP A C 1
ATOM 708 O O . TRP A 1 93 ? -3.374 -10.672 9.010 1.00 93.94 93 TRP A O 1
ATOM 718 N N . SER A 1 94 ? -2.458 -12.535 9.854 1.00 93.75 94 SER A N 1
ATOM 719 C CA . SER A 1 94 ? -3.682 -13.007 10.514 1.00 93.75 94 SER A CA 1
ATOM 720 C C . SER A 1 94 ? -4.231 -11.971 11.503 1.00 93.75 94 SER A C 1
ATOM 722 O O . SER A 1 94 ? -5.442 -11.756 11.581 1.00 93.75 94 SER A O 1
ATOM 724 N N . HIS A 1 95 ? -3.346 -11.262 12.211 1.00 95.50 95 HIS A N 1
ATOM 725 C CA . HIS A 1 95 ? -3.722 -10.153 13.090 1.00 95.50 95 HIS A CA 1
ATOM 726 C C . HIS A 1 95 ? -4.322 -8.965 12.329 1.00 95.50 95 HIS A C 1
ATOM 728 O O . HIS A 1 95 ? -5.335 -8.403 12.758 1.00 95.50 95 HIS A O 1
ATOM 734 N N . LEU A 1 96 ? -3.740 -8.593 11.181 1.00 96.31 96 LEU A N 1
ATOM 735 C CA . LEU A 1 96 ? -4.311 -7.566 10.303 1.00 96.31 96 LEU A CA 1
ATOM 736 C C . LEU A 1 96 ? -5.709 -7.970 9.824 1.00 96.31 96 LEU A C 1
ATOM 738 O O . LEU A 1 96 ? -6.644 -7.183 9.966 1.00 96.31 96 LEU A O 1
ATOM 742 N N . VAL A 1 97 ? -5.865 -9.200 9.320 1.00 96.00 97 VAL A N 1
ATOM 743 C CA . VAL A 1 97 ? -7.151 -9.726 8.835 1.00 96.00 97 VAL A CA 1
ATOM 744 C C . VAL A 1 97 ? -8.204 -9.698 9.933 1.00 96.00 97 VAL A C 1
ATOM 746 O O . VAL A 1 97 ? -9.292 -9.164 9.728 1.00 96.00 97 VAL A O 1
ATOM 749 N N . SER A 1 98 ? -7.873 -10.203 11.123 1.00 96.06 98 SER A N 1
ATOM 750 C CA . SER A 1 98 ? -8.772 -10.179 12.280 1.00 96.06 98 SER A CA 1
ATOM 751 C C . SER A 1 98 ? -9.196 -8.752 12.639 1.00 96.06 98 SER A C 1
ATOM 753 O O . SER A 1 98 ? -10.380 -8.481 12.850 1.00 96.06 98 SER A O 1
ATOM 755 N N . THR A 1 99 ? -8.254 -7.804 12.617 1.00 96.56 99 THR A N 1
ATOM 756 C CA . THR A 1 99 ? -8.542 -6.387 12.879 1.00 96.56 99 THR A CA 1
ATOM 757 C C . THR A 1 99 ? -9.471 -5.792 11.816 1.00 96.56 99 THR A C 1
ATOM 759 O O . THR A 1 99 ? -10.432 -5.096 12.150 1.00 96.56 99 THR A O 1
ATOM 762 N N . ILE A 1 100 ? -9.234 -6.084 10.535 1.00 96.06 100 ILE A N 1
ATOM 763 C CA . ILE A 1 100 ? -10.078 -5.612 9.431 1.00 96.06 100 ILE A CA 1
ATOM 764 C C . ILE A 1 100 ? -11.476 -6.228 9.520 1.00 96.06 100 ILE A C 1
ATOM 766 O O . ILE A 1 100 ? -12.455 -5.491 9.438 1.00 96.06 100 ILE A O 1
ATOM 770 N N . HIS A 1 101 ? -11.601 -7.534 9.767 1.00 95.56 101 HIS A N 1
ATOM 771 C CA . HIS A 1 101 ? -12.891 -8.199 9.973 1.00 95.56 101 HIS A CA 1
ATOM 772 C C . HIS A 1 101 ? -13.649 -7.628 11.173 1.00 95.56 101 HIS A C 1
ATOM 774 O O . HIS A 1 101 ? -14.853 -7.361 11.075 1.00 95.56 101 HIS A O 1
ATOM 780 N N . TYR A 1 102 ? -12.947 -7.370 12.281 1.00 96.44 102 TYR A N 1
ATOM 781 C CA . TYR A 1 102 ? -13.516 -6.686 13.434 1.00 96.44 102 TYR A CA 1
ATOM 782 C C . TYR A 1 102 ? -14.107 -5.338 13.021 1.00 96.44 102 TYR A C 1
ATOM 784 O O . TYR A 1 102 ? -15.285 -5.111 13.276 1.00 96.44 102 TYR A O 1
ATOM 792 N N . LEU A 1 103 ? -13.363 -4.484 12.314 1.00 96.38 103 LEU A N 1
ATOM 793 C CA . LEU A 1 103 ? -13.870 -3.187 11.856 1.00 96.38 103 LEU A CA 1
ATOM 794 C C . LEU A 1 103 ? -15.029 -3.333 10.857 1.00 96.38 103 LEU A C 1
ATOM 796 O O . LEU A 1 103 ? -16.074 -2.707 11.027 1.00 96.38 103 LEU A O 1
ATOM 800 N N . MET A 1 104 ? -14.899 -4.207 9.859 1.00 93.69 104 MET A N 1
ATOM 801 C CA . MET A 1 104 ? -15.921 -4.455 8.836 1.00 93.69 104 MET A CA 1
ATOM 802 C C . MET A 1 104 ? -17.251 -4.924 9.417 1.00 93.69 104 MET A C 1
ATOM 804 O O . MET A 1 104 ? -18.312 -4.531 8.928 1.00 93.69 104 MET A O 1
ATOM 808 N N . SER A 1 105 ? -17.220 -5.722 10.485 1.00 95.06 105 SER A N 1
ATOM 809 C CA . SER A 1 105 ? -18.440 -6.192 11.144 1.00 95.06 105 SER A CA 1
ATOM 810 C C . SER A 1 105 ? -19.259 -5.061 11.789 1.00 95.06 105 SER A C 1
ATOM 812 O O . SER A 1 105 ? -20.428 -5.268 12.105 1.00 95.06 105 SER A O 1
ATOM 814 N N . ARG A 1 106 ? -18.676 -3.863 11.966 1.00 95.38 106 ARG A N 1
ATOM 815 C CA . ARG A 1 106 ? -19.314 -2.669 12.566 1.00 95.38 106 ARG A CA 1
ATOM 816 C C . ARG A 1 106 ? -19.736 -1.668 11.493 1.00 95.38 106 ARG A C 1
ATOM 818 O O . ARG A 1 106 ? -20.466 -0.727 11.785 1.00 95.38 106 ARG A O 1
ATOM 825 N N . ILE A 1 107 ? -19.302 -1.881 10.251 1.00 93.62 107 ILE A N 1
ATOM 826 C CA . ILE A 1 107 ? -19.636 -1.040 9.106 1.00 93.62 107 ILE A CA 1
ATOM 827 C C . ILE A 1 107 ? -21.029 -1.434 8.581 1.00 93.62 107 ILE A C 1
ATOM 829 O O . ILE A 1 107 ? -21.250 -2.602 8.217 1.00 93.62 107 ILE A O 1
ATOM 833 N N . PRO A 1 108 ? -21.973 -0.477 8.484 1.00 91.75 108 PRO A N 1
ATOM 834 C CA . PRO A 1 108 ? -23.285 -0.727 7.901 1.00 91.75 108 PRO A CA 1
ATOM 835 C C . PRO A 1 108 ? -23.184 -1.238 6.462 1.00 91.75 108 PRO A C 1
ATOM 837 O O . PRO A 1 108 ? -22.321 -0.807 5.695 1.00 91.75 108 PRO A O 1
ATOM 840 N N . LYS A 1 109 ? -24.112 -2.119 6.063 1.00 91.50 109 LYS A N 1
ATOM 841 C CA . LYS A 1 109 ? -24.097 -2.786 4.746 1.00 91.50 109 LYS A CA 1
ATOM 842 C C . LYS A 1 109 ? -23.914 -1.814 3.573 1.00 91.50 109 LYS A C 1
ATOM 844 O O . LYS A 1 109 ? -23.123 -2.105 2.682 1.00 91.50 109 LYS A O 1
ATOM 849 N N . LYS A 1 110 ? -24.563 -0.642 3.612 1.00 89.12 110 LYS A N 1
ATOM 850 C CA . LYS A 1 110 ? -24.500 0.373 2.542 1.00 89.12 110 LYS A CA 1
ATOM 851 C C . LYS A 1 110 ? -23.096 0.944 2.275 1.00 89.12 110 LYS A C 1
ATOM 853 O O . LYS A 1 110 ? -22.866 1.483 1.201 1.00 89.12 110 LYS A O 1
ATOM 858 N N . TRP A 1 111 ? -22.162 0.826 3.223 1.00 88.56 111 TRP A N 1
ATOM 859 C CA . TRP A 1 111 ? -20.777 1.297 3.068 1.00 88.56 111 TRP A CA 1
ATOM 860 C C . TRP A 1 111 ? -19.799 0.188 2.673 1.00 88.56 111 TRP A C 1
ATOM 862 O O . TRP A 1 111 ? -18.663 0.481 2.305 1.00 88.56 111 TRP A O 1
ATOM 872 N N . ARG A 1 112 ? -20.211 -1.085 2.747 1.00 88.75 112 ARG A N 1
ATOM 873 C CA . ARG A 1 112 ? -19.299 -2.224 2.560 1.00 88.75 112 ARG A CA 1
ATOM 874 C C . ARG A 1 112 ? -18.707 -2.279 1.160 1.00 88.75 112 ARG A C 1
ATOM 876 O O . ARG A 1 112 ? -17.530 -2.585 1.043 1.00 88.75 112 ARG A O 1
ATOM 883 N N . SER A 1 113 ? -19.472 -1.927 0.124 1.00 88.06 113 SER A N 1
ATOM 884 C CA . SER A 1 113 ? -18.965 -1.867 -1.255 1.00 88.06 113 SER A CA 1
ATOM 885 C C . SER A 1 113 ? -17.729 -0.971 -1.380 1.00 88.06 113 SER A C 1
ATOM 887 O O . SER A 1 113 ? -16.761 -1.365 -2.016 1.00 88.06 113 SER A O 1
ATOM 889 N N . ARG A 1 114 ? -17.712 0.178 -0.693 1.00 88.56 114 ARG A N 1
ATOM 890 C CA . ARG A 1 114 ? -16.578 1.118 -0.701 1.00 88.56 114 ARG A CA 1
ATOM 891 C C . ARG A 1 114 ? -15.339 0.532 -0.032 1.00 88.56 114 ARG A C 1
ATOM 893 O O . ARG A 1 114 ? -14.230 0.706 -0.525 1.00 88.56 114 ARG A O 1
ATOM 900 N N . ILE A 1 115 ? -15.533 -0.190 1.072 1.00 90.75 115 ILE A N 1
ATOM 901 C CA . ILE A 1 115 ? -14.446 -0.919 1.735 1.00 90.75 115 ILE A CA 1
ATOM 902 C C . ILE A 1 115 ? -13.920 -2.026 0.834 1.00 90.75 115 ILE A C 1
ATOM 904 O O . ILE A 1 115 ? -12.713 -2.149 0.697 1.00 90.75 115 ILE A O 1
ATOM 908 N N . TYR A 1 116 ? -14.791 -2.798 0.181 1.00 90.75 116 TYR A N 1
ATOM 909 C CA . TYR A 1 116 ? -14.347 -3.838 -0.745 1.00 90.75 116 TYR A CA 1
ATOM 910 C C . TYR A 1 116 ? -13.523 -3.266 -1.899 1.00 90.75 116 TYR A C 1
ATOM 912 O O . TYR A 1 116 ? -12.515 -3.868 -2.255 1.00 90.75 116 TYR A O 1
ATOM 920 N N . THR A 1 117 ? -13.883 -2.092 -2.432 1.00 92.00 117 THR A N 1
ATOM 921 C CA . THR A 1 117 ? -13.033 -1.404 -3.413 1.00 92.00 117 THR A CA 1
ATOM 922 C C . THR A 1 117 ? -11.677 -1.049 -2.813 1.00 92.00 117 THR A C 1
ATOM 924 O O . THR A 1 117 ? -10.670 -1.368 -3.427 1.00 92.00 117 THR A O 1
ATOM 927 N N . TYR A 1 118 ? -11.625 -0.479 -1.603 1.00 93.75 118 TYR A N 1
ATOM 928 C CA . TYR A 1 118 ? -10.360 -0.196 -0.908 1.00 93.75 118 TYR A CA 1
ATOM 929 C C . TYR A 1 118 ? -9.497 -1.454 -0.702 1.00 93.75 118 TYR A C 1
ATOM 931 O O . TYR A 1 118 ? -8.290 -1.422 -0.935 1.00 93.75 118 TYR A O 1
ATOM 939 N N . LEU A 1 119 ? -10.100 -2.585 -0.328 1.00 94.88 119 LEU A N 1
ATOM 940 C CA . LEU A 1 119 ? -9.374 -3.838 -0.101 1.00 94.88 119 LEU A CA 1
ATOM 941 C C . LEU A 1 119 ? -8.717 -4.400 -1.375 1.00 94.88 119 LEU A C 1
ATOM 943 O O . LEU A 1 119 ? -7.780 -5.187 -1.253 1.00 94.88 119 LEU A O 1
ATOM 947 N N . ARG A 1 120 ? -9.109 -3.954 -2.581 1.00 94.94 120 ARG A N 1
ATOM 948 C CA . ARG A 1 120 ? -8.440 -4.343 -3.841 1.00 94.94 120 ARG A CA 1
ATOM 949 C C . ARG A 1 120 ? -6.962 -3.959 -3.890 1.00 94.94 120 ARG A C 1
ATOM 951 O O . ARG A 1 120 ? -6.209 -4.553 -4.653 1.00 94.94 120 ARG A O 1
ATOM 958 N N . ARG A 1 121 ? -6.504 -3.024 -3.049 1.00 95.00 121 ARG A N 1
ATOM 959 C CA . ARG A 1 121 ? -5.068 -2.727 -2.891 1.00 95.00 121 ARG A CA 1
ATOM 960 C C . ARG A 1 121 ? -4.242 -3.971 -2.537 1.00 95.00 121 ARG A C 1
ATOM 962 O O . ARG A 1 121 ? -3.079 -4.053 -2.922 1.00 95.00 121 ARG A O 1
ATOM 969 N N . TYR A 1 122 ? -4.826 -4.915 -1.794 1.00 96.12 122 TYR A N 1
ATOM 970 C CA . TYR A 1 122 ? -4.154 -6.152 -1.401 1.00 96.12 122 TYR A CA 1
ATOM 971 C C . TYR A 1 122 ? -4.086 -7.131 -2.572 1.00 96.12 122 TYR A C 1
ATOM 973 O O . TYR A 1 122 ? -3.032 -7.722 -2.789 1.00 96.12 122 TYR A O 1
ATOM 981 N N . ASP A 1 123 ? -5.141 -7.197 -3.394 1.00 97.50 123 ASP A N 1
ATOM 982 C CA . ASP A 1 123 ? -5.105 -7.930 -4.663 1.00 97.50 123 ASP A CA 1
ATOM 983 C C . ASP A 1 123 ? -3.995 -7.377 -5.567 1.00 97.50 123 ASP A C 1
ATOM 985 O O . ASP A 1 123 ? -3.194 -8.150 -6.078 1.00 97.50 123 ASP A O 1
ATOM 989 N N . LEU A 1 124 ? -3.868 -6.048 -5.696 1.00 96.75 124 LEU A N 1
ATOM 990 C CA . LEU A 1 124 ? -2.785 -5.433 -6.477 1.00 96.75 124 LEU A CA 1
ATOM 991 C C . LEU A 1 124 ? -1.395 -5.820 -5.974 1.00 96.75 124 LEU A C 1
ATOM 993 O O . LEU A 1 124 ? -0.515 -6.131 -6.771 1.00 96.75 124 LEU A O 1
ATOM 997 N N . HIS A 1 125 ? -1.193 -5.816 -4.658 1.00 95.94 125 HIS A N 1
ATOM 998 C CA . HIS A 1 125 ? 0.077 -6.234 -4.077 1.00 95.94 125 HIS A CA 1
ATOM 999 C C . HIS A 1 125 ? 0.392 -7.701 -4.403 1.00 95.94 125 HIS A C 1
ATOM 1001 O O . HIS A 1 125 ? 1.502 -8.013 -4.829 1.00 95.94 125 HIS A O 1
ATOM 1007 N N . ASN A 1 126 ? -0.599 -8.585 -4.275 1.00 97.38 126 ASN A N 1
ATOM 1008 C CA . ASN A 1 126 ? -0.451 -10.006 -4.579 1.00 97.38 126 ASN A CA 1
ATOM 1009 C C . ASN A 1 126 ? -0.214 -10.257 -6.081 1.00 97.38 126 ASN A C 1
ATOM 1011 O O . ASN A 1 126 ? 0.605 -11.101 -6.445 1.00 97.38 126 ASN A O 1
ATOM 1015 N N . ILE A 1 127 ? -0.867 -9.486 -6.955 1.00 97.00 127 ILE A N 1
ATOM 1016 C CA . ILE A 1 127 ? -0.645 -9.496 -8.408 1.00 97.00 127 ILE A CA 1
ATOM 1017 C C . ILE A 1 127 ? 0.798 -9.112 -8.731 1.00 97.00 127 ILE A C 1
ATOM 1019 O O . ILE A 1 127 ? 1.458 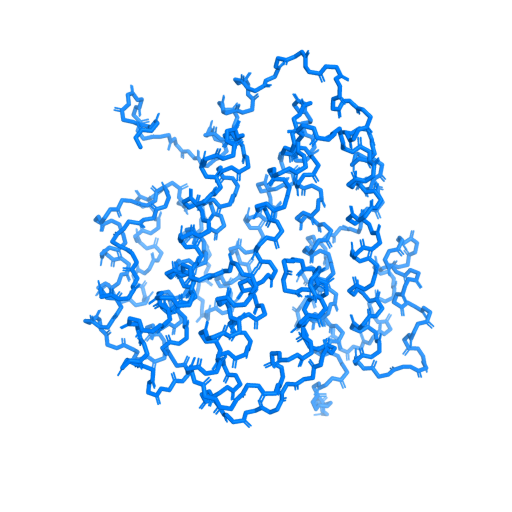-9.819 -9.485 1.00 97.00 127 ILE A O 1
ATOM 1023 N N . VAL A 1 128 ? 1.310 -8.030 -8.136 1.00 95.50 128 VAL A N 1
ATOM 1024 C CA . VAL A 1 128 ? 2.692 -7.574 -8.354 1.00 95.50 128 VAL A CA 1
ATOM 1025 C C . VAL A 1 128 ? 3.704 -8.614 -7.868 1.00 95.50 128 VAL A C 1
ATOM 1027 O O . VAL A 1 128 ? 4.683 -8.872 -8.568 1.00 95.50 128 VAL A O 1
ATOM 1030 N N . ILE A 1 129 ? 3.462 -9.263 -6.722 1.00 95.50 129 ILE A N 1
ATOM 1031 C CA . ILE A 1 129 ? 4.300 -10.374 -6.236 1.00 95.50 129 ILE A CA 1
ATOM 1032 C C . ILE A 1 129 ? 4.311 -11.529 -7.247 1.00 95.50 129 ILE A C 1
ATOM 1034 O O . ILE A 1 129 ? 5.380 -12.028 -7.597 1.00 95.50 129 ILE A O 1
ATOM 1038 N N . SER A 1 130 ? 3.141 -11.920 -7.750 1.00 96.06 130 SER A N 1
ATOM 1039 C CA . SER A 1 130 ? 2.998 -13.028 -8.707 1.00 96.06 130 SER A CA 1
ATOM 1040 C C . SER A 1 130 ? 3.668 -12.710 -10.043 1.00 96.06 130 SER A C 1
ATOM 1042 O O . SER A 1 130 ? 4.416 -13.521 -10.578 1.00 96.06 130 SER A O 1
ATOM 1044 N N . LEU A 1 131 ? 3.493 -11.488 -10.548 1.00 94.50 131 LEU A N 1
ATOM 1045 C CA . LEU A 1 131 ? 4.162 -11.030 -11.762 1.00 94.50 131 LEU A CA 1
ATOM 1046 C C . LEU A 1 131 ? 5.688 -10.985 -11.582 1.00 94.50 131 LEU A C 1
ATOM 1048 O O . LEU A 1 131 ? 6.431 -11.414 -12.458 1.00 94.50 131 LEU A O 1
ATOM 1052 N N . THR A 1 132 ? 6.169 -10.536 -10.420 1.00 93.94 132 THR A N 1
ATOM 1053 C CA . THR A 1 132 ? 7.604 -10.558 -10.092 1.00 93.94 132 THR A CA 1
ATOM 1054 C C . THR A 1 132 ? 8.144 -11.989 -10.059 1.00 93.94 132 THR A C 1
ATOM 1056 O O . THR A 1 132 ? 9.235 -12.245 -10.569 1.00 93.94 132 THR A O 1
ATOM 1059 N N . SER A 1 133 ? 7.387 -12.932 -9.492 1.00 94.38 133 SER A N 1
ATOM 1060 C CA . SER A 1 133 ? 7.726 -14.360 -9.468 1.00 94.38 133 SER A CA 1
ATOM 1061 C C . SER A 1 133 ? 7.878 -14.932 -10.878 1.00 94.38 133 SER A C 1
ATOM 1063 O O . SER A 1 133 ? 8.897 -15.561 -11.161 1.00 94.38 133 SER A O 1
ATOM 1065 N N . LEU A 1 134 ? 6.944 -14.627 -11.785 1.00 93.12 134 LEU A N 1
ATOM 1066 C CA . LEU A 1 134 ? 7.010 -15.045 -13.190 1.00 93.12 134 LEU A CA 1
ATOM 1067 C C . LEU A 1 134 ? 8.269 -14.537 -13.899 1.00 93.12 134 LEU A C 1
ATOM 1069 O O . LEU A 1 134 ? 8.917 -15.284 -14.625 1.00 93.12 134 LEU A O 1
ATOM 1073 N N . VAL A 1 135 ? 8.630 -13.273 -13.672 1.00 91.06 135 VAL A N 1
ATOM 1074 C CA . VAL A 1 135 ? 9.776 -12.639 -14.340 1.00 91.06 135 VAL A CA 1
ATOM 1075 C C . VAL A 1 135 ? 11.114 -13.109 -13.776 1.00 91.06 135 VAL A C 1
ATOM 1077 O O . VAL A 1 135 ? 12.083 -13.269 -14.511 1.00 91.06 135 VAL A O 1
ATOM 1080 N N . THR A 1 136 ? 11.188 -13.319 -12.463 1.00 91.50 136 THR A N 1
ATOM 1081 C CA . THR A 1 136 ? 12.438 -13.695 -11.782 1.00 91.50 136 THR A CA 1
ATOM 1082 C C . THR A 1 136 ? 12.652 -15.203 -11.685 1.00 91.50 136 THR A C 1
ATOM 1084 O O . THR A 1 136 ? 13.754 -15.642 -11.364 1.00 91.50 136 THR A O 1
ATOM 1087 N N . GLY A 1 137 ? 11.602 -16.001 -11.890 1.00 90.50 137 GLY A N 1
ATOM 1088 C CA . GLY A 1 137 ? 11.583 -17.430 -11.578 1.00 90.50 137 GLY A CA 1
ATOM 1089 C C . GLY A 1 137 ? 11.609 -17.738 -10.074 1.00 90.50 137 GLY A C 1
ATOM 1090 O O . GLY A 1 137 ? 11.724 -18.904 -9.687 1.00 90.50 137 GLY A O 1
ATOM 1091 N N . ALA A 1 138 ? 11.528 -16.724 -9.204 1.00 91.44 138 ALA A N 1
ATOM 1092 C CA . ALA A 1 138 ? 11.529 -16.921 -7.761 1.00 91.44 138 ALA A CA 1
ATOM 1093 C C . ALA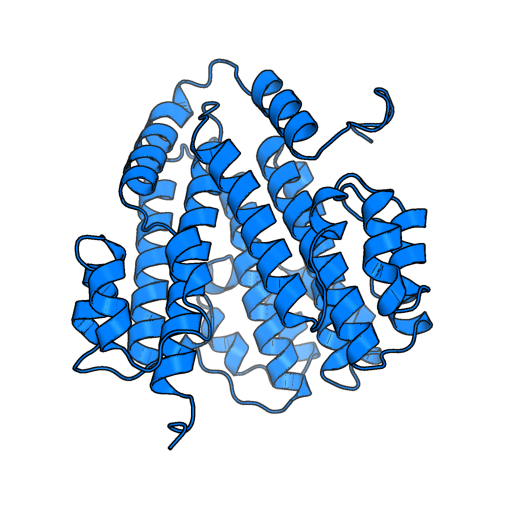 A 1 138 ? 10.220 -17.582 -7.325 1.00 91.44 138 ALA A C 1
ATOM 1095 O O . ALA A 1 138 ? 9.140 -17.069 -7.604 1.00 91.44 138 ALA A O 1
ATOM 1096 N N . ARG A 1 139 ? 10.299 -18.699 -6.598 1.00 91.25 139 ARG A N 1
ATOM 1097 C CA . ARG A 1 139 ? 9.105 -19.349 -6.045 1.00 91.25 139 ARG A CA 1
ATOM 1098 C C . ARG A 1 139 ? 8.510 -18.501 -4.927 1.00 91.25 139 ARG A C 1
ATOM 1100 O O . ARG A 1 139 ? 9.212 -18.165 -3.975 1.00 91.25 139 ARG A O 1
ATOM 1107 N N . ILE A 1 140 ? 7.214 -18.235 -5.025 1.00 92.94 140 ILE A N 1
ATOM 1108 C CA . ILE A 1 140 ? 6.419 -17.608 -3.968 1.00 92.94 140 ILE A CA 1
ATOM 1109 C C . ILE A 1 140 ? 5.568 -18.663 -3.267 1.00 92.94 140 ILE A C 1
ATOM 1111 O O . ILE A 1 140 ? 5.171 -19.660 -3.872 1.00 92.94 140 ILE A O 1
ATOM 1115 N N . ARG A 1 141 ? 5.294 -18.454 -1.983 1.00 90.38 141 ARG A N 1
ATOM 1116 C CA . ARG A 1 141 ? 4.364 -19.272 -1.200 1.00 90.38 141 ARG A CA 1
ATOM 1117 C C . ARG A 1 141 ? 3.178 -18.429 -0.754 1.00 90.38 141 ARG A C 1
ATOM 1119 O O . ARG A 1 141 ? 3.233 -17.201 -0.751 1.00 90.38 141 ARG A O 1
ATOM 1126 N N . VAL A 1 142 ? 2.120 -19.093 -0.299 1.00 88.44 142 VAL A N 1
ATOM 1127 C CA . VAL A 1 142 ? 0.899 -18.424 0.174 1.00 88.44 142 VAL A CA 1
ATOM 1128 C C . VAL A 1 142 ? 1.186 -17.497 1.362 1.00 88.44 142 VAL A C 1
ATOM 1130 O O . VAL A 1 142 ? 0.560 -16.451 1.487 1.00 88.44 142 VAL A O 1
ATOM 1133 N N . GLU A 1 143 ? 2.171 -17.819 2.205 1.00 85.12 143 GLU A N 1
ATOM 1134 C CA . GLU A 1 143 ? 2.569 -16.985 3.351 1.00 85.12 143 GLU A CA 1
ATOM 1135 C C . GLU A 1 143 ? 3.223 -15.654 2.943 1.00 85.12 143 GLU A C 1
ATOM 1137 O O . GLU A 1 143 ? 3.255 -14.702 3.734 1.00 85.12 143 GLU A O 1
ATOM 1142 N N . ASP A 1 144 ? 3.740 -15.579 1.714 1.00 86.69 144 ASP A N 1
ATOM 1143 C CA . ASP A 1 144 ? 4.333 -14.366 1.158 1.00 86.69 144 ASP A CA 1
ATOM 1144 C C . ASP A 1 144 ? 3.243 -13.393 0.657 1.00 86.69 144 ASP A C 1
ATOM 1146 O O . ASP A 1 144 ? 3.499 -12.194 0.530 1.00 86.69 144 ASP A O 1
ATOM 1150 N N . LEU A 1 145 ? 2.016 -13.884 0.442 1.00 92.00 145 LEU A N 1
ATOM 1151 C CA . LEU A 1 145 ? 0.860 -13.113 -0.014 1.00 92.00 145 LEU A CA 1
ATOM 1152 C C . LEU A 1 145 ? 0.065 -12.513 1.154 1.00 92.00 145 LEU A C 1
ATOM 1154 O O . LEU A 1 145 ? 0.135 -12.957 2.303 1.00 92.00 145 LEU A O 1
ATOM 1158 N N . VAL A 1 146 ? -0.718 -11.476 0.858 1.00 93.31 146 VAL A N 1
ATOM 1159 C CA . VAL A 1 146 ? -1.635 -10.860 1.821 1.00 93.31 146 VAL A CA 1
ATOM 1160 C C . VAL A 1 146 ? -3.002 -11.542 1.720 1.00 93.31 146 VAL A C 1
ATOM 1162 O O . VAL A 1 146 ? -3.633 -11.440 0.667 1.00 93.31 146 VAL A O 1
ATOM 1165 N N . PRO A 1 147 ? -3.511 -12.171 2.795 1.00 94.56 147 PRO A N 1
ATOM 1166 C CA . PRO A 1 147 ? -4.794 -12.876 2.792 1.00 94.56 147 PRO A CA 1
ATOM 1167 C C . PRO A 1 147 ? -5.986 -11.915 2.933 1.00 94.56 147 PRO A C 1
ATOM 1169 O O . PRO A 1 147 ? -6.767 -11.979 3.881 1.00 94.56 147 PRO A O 1
ATOM 1172 N N . LEU A 1 148 ? -6.095 -10.964 2.002 1.00 94.94 148 LEU A N 1
ATOM 1173 C CA . LEU A 1 148 ? -7.158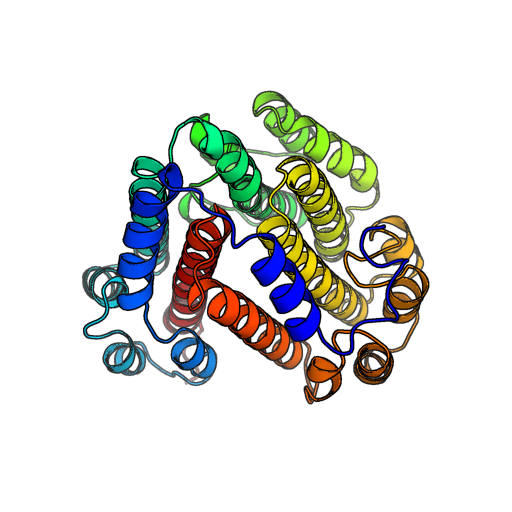 -9.964 1.904 1.00 94.94 148 LEU A CA 1
ATOM 1174 C C . LEU A 1 148 ? -7.440 -9.651 0.436 1.00 94.94 148 LEU A C 1
ATOM 1176 O O . LEU A 1 148 ? -6.557 -9.762 -0.409 1.00 94.94 148 LEU A O 1
ATOM 1180 N N . GLY A 1 149 ? -8.651 -9.169 0.165 1.00 94.75 149 GLY A N 1
ATOM 1181 C CA . GLY A 1 149 ? -9.073 -8.767 -1.175 1.00 94.75 149 GLY A CA 1
ATOM 1182 C C . GLY A 1 149 ? -10.032 -9.762 -1.819 1.00 94.75 149 GLY A C 1
ATOM 1183 O O . GLY A 1 149 ? -10.535 -10.694 -1.183 1.00 94.75 149 GLY A O 1
ATOM 1184 N N . VAL A 1 150 ? -10.343 -9.511 -3.084 1.00 95.06 150 VAL A N 1
ATOM 1185 C CA . VAL A 1 150 ? -11.300 -10.292 -3.866 1.00 95.06 150 VAL A CA 1
ATOM 1186 C C . VAL A 1 150 ? -10.755 -11.688 -4.156 1.00 95.06 150 VAL A C 1
ATOM 1188 O O . VAL A 1 150 ? -11.520 -12.649 -4.063 1.00 95.06 150 VAL A O 1
ATOM 1191 N N . ILE A 1 151 ? -9.457 -11.812 -4.446 1.00 96.94 151 ILE A N 1
ATOM 1192 C CA . ILE A 1 151 ? -8.819 -13.094 -4.774 1.00 96.94 151 ILE A CA 1
ATOM 1193 C C . ILE A 1 151 ? -8.933 -14.054 -3.582 1.00 96.94 151 ILE A C 1
ATOM 1195 O O . ILE A 1 151 ? -9.415 -15.179 -3.731 1.00 96.94 151 ILE A O 1
ATOM 1199 N N . GLU A 1 152 ? -8.588 -13.582 -2.379 1.00 95.94 152 GLU A N 1
ATOM 1200 C CA . GLU A 1 152 ? -8.746 -14.360 -1.145 1.00 95.94 152 GLU A CA 1
ATOM 1201 C C . GLU A 1 152 ? -10.216 -14.673 -0.847 1.00 95.94 152 GLU A C 1
ATOM 1203 O O . GLU A 1 152 ? -10.554 -15.809 -0.532 1.00 95.94 152 GLU A O 1
ATOM 1208 N N . SER A 1 153 ? -11.128 -13.706 -1.014 1.00 93.56 153 SER A N 1
ATOM 1209 C CA . SER A 1 153 ? -12.561 -13.930 -0.755 1.00 93.56 153 SER A CA 1
ATOM 1210 C C . SER A 1 153 ? -13.191 -15.018 -1.635 1.00 93.56 153 SER A C 1
ATOM 1212 O O . SER A 1 153 ? -14.235 -15.566 -1.285 1.00 93.56 153 SER A O 1
ATOM 1214 N N . ARG A 1 154 ? -12.557 -15.331 -2.772 1.00 95.19 154 ARG A N 1
ATOM 1215 C CA . ARG A 1 154 ? -12.951 -16.402 -3.693 1.00 95.19 154 ARG A CA 1
ATOM 1216 C C . ARG A 1 154 ? -12.193 -17.711 -3.453 1.00 95.19 154 ARG A C 1
ATOM 1218 O O . ARG A 1 154 ? -12.449 -18.680 -4.156 1.00 95.19 154 ARG A O 1
ATOM 1225 N N . GLY A 1 155 ? -11.278 -17.752 -2.483 1.00 95.75 155 GLY A N 1
ATOM 1226 C CA . GLY A 1 155 ? -10.436 -18.916 -2.203 1.00 95.75 155 GLY A CA 1
ATOM 1227 C C . GLY A 1 155 ? -9.379 -19.174 -3.280 1.00 95.75 155 GLY A C 1
ATOM 1228 O O . GLY A 1 155 ? -8.904 -20.296 -3.415 1.00 95.75 155 GLY A O 1
ATOM 1229 N N . LEU A 1 156 ? -9.031 -18.153 -4.070 1.00 96.81 156 LEU A N 1
ATOM 1230 C CA . LEU A 1 156 ? -8.139 -18.277 -5.227 1.00 96.81 156 LEU A CA 1
ATOM 1231 C C . LEU A 1 156 ? -6.721 -17.759 -4.949 1.00 96.81 156 LEU A C 1
ATOM 1233 O O . LEU A 1 156 ? -5.888 -17.751 -5.850 1.00 96.81 156 LEU A O 1
ATOM 1237 N N . LEU A 1 157 ? -6.418 -17.352 -3.711 1.00 96.12 157 LEU A N 1
ATOM 1238 C CA . LEU A 1 157 ? -5.119 -16.771 -3.362 1.00 96.12 157 LEU A CA 1
ATOM 1239 C C . LEU A 1 157 ? -3.963 -17.746 -3.591 1.00 96.12 157 LEU A C 1
ATOM 1241 O O . LEU A 1 157 ? -2.936 -17.347 -4.125 1.00 96.12 157 LEU A O 1
ATOM 1245 N N . ALA A 1 158 ? -4.142 -19.026 -3.256 1.00 96.06 158 ALA A N 1
ATOM 1246 C CA . ALA A 1 158 ? -3.114 -20.042 -3.473 1.00 96.06 158 ALA A CA 1
ATOM 1247 C C . ALA A 1 158 ? -2.799 -20.266 -4.961 1.00 96.06 158 ALA A C 1
ATOM 1249 O O . ALA A 1 158 ? -1.641 -20.503 -5.300 1.00 96.06 158 ALA A O 1
ATOM 1250 N N . LYS A 1 159 ? -3.789 -20.098 -5.855 1.00 97.38 159 LYS A N 1
ATOM 1251 C CA . LYS A 1 159 ? -3.582 -20.244 -7.303 1.00 97.38 159 LYS A CA 1
ATOM 1252 C C . LYS A 1 159 ? -2.583 -19.225 -7.853 1.00 97.38 159 LYS A C 1
ATOM 1254 O O . LYS A 1 159 ? -1.920 -19.523 -8.836 1.00 97.38 159 LYS A O 1
ATOM 1259 N N . LEU A 1 160 ? -2.419 -18.058 -7.217 1.00 97.12 160 LEU A N 1
ATOM 1260 C CA . LEU A 1 160 ? -1.403 -17.076 -7.620 1.00 97.12 160 LEU A CA 1
ATOM 1261 C C . LEU A 1 160 ? 0.026 -17.638 -7.558 1.00 97.12 160 LEU A C 1
ATOM 1263 O O . LEU A 1 160 ? 0.872 -17.225 -8.344 1.00 97.12 160 LEU A O 1
ATOM 1267 N N . CYS A 1 161 ? 0.292 -18.590 -6.659 1.00 96.00 161 CYS A N 1
ATOM 1268 C CA . CYS A 1 161 ? 1.590 -19.257 -6.554 1.00 96.00 161 CYS A CA 1
ATOM 1269 C C . CYS A 1 161 ? 1.815 -20.327 -7.636 1.00 96.00 161 CYS A C 1
ATOM 1271 O O . CYS A 1 161 ? 2.943 -20.784 -7.810 1.00 96.00 161 CYS A O 1
ATOM 1273 N N . GLU A 1 162 ? 0.755 -20.746 -8.330 1.00 95.62 162 GLU A N 1
ATOM 1274 C CA . GLU A 1 162 ? 0.765 -21.822 -9.332 1.00 95.62 162 GLU A CA 1
ATOM 1275 C C . GLU A 1 162 ? 0.772 -21.290 -10.772 1.00 95.62 162 GLU A C 1
ATOM 1277 O O . GLU A 1 162 ? 0.972 -22.055 -11.715 1.00 95.62 162 GLU A O 1
ATOM 1282 N N . VAL A 1 163 ? 0.566 -19.983 -10.947 1.00 95.88 163 VAL A N 1
ATOM 1283 C CA . VAL A 1 163 ? 0.612 -19.296 -12.241 1.00 95.88 163 VAL A CA 1
ATOM 1284 C C . VAL A 1 163 ? 1.975 -19.526 -12.904 1.00 95.88 163 VAL A C 1
ATOM 1286 O O . VAL A 1 163 ? 3.013 -19.204 -12.327 1.00 95.88 163 VAL A O 1
ATOM 1289 N N . ALA A 1 164 ? 1.970 -20.047 -14.135 1.00 94.06 164 ALA A N 1
ATOM 1290 C CA . ALA A 1 164 ? 3.185 -20.360 -14.892 1.00 94.06 164 ALA A CA 1
ATOM 1291 C C . ALA A 1 164 ? 3.480 -19.353 -16.017 1.00 94.06 164 ALA A C 1
ATOM 1293 O O . ALA A 1 164 ? 4.593 -19.314 -16.542 1.00 94.06 164 ALA A O 1
ATOM 1294 N N . SER A 1 165 ? 2.500 -18.530 -16.392 1.00 94.12 165 SER A N 1
ATOM 1295 C CA . SER A 1 165 ? 2.625 -17.527 -17.447 1.00 94.12 165 SER A CA 1
ATOM 1296 C C . SER A 1 165 ? 1.792 -16.274 -17.162 1.00 94.12 165 SER A C 1
ATOM 1298 O O . SER A 1 165 ? 0.883 -16.276 -16.332 1.00 94.12 165 SER A O 1
ATOM 1300 N N . VAL A 1 166 ? 2.074 -15.188 -17.890 1.00 93.88 166 VAL A N 1
ATOM 1301 C CA . VAL A 1 166 ? 1.266 -13.957 -17.819 1.00 93.88 166 VAL A CA 1
ATOM 1302 C C . VAL A 1 166 ? -0.190 -14.225 -18.216 1.00 93.88 166 VAL A C 1
ATOM 1304 O O . VAL A 1 166 ? -1.095 -13.693 -17.581 1.00 93.88 166 VAL A O 1
ATOM 1307 N N . ASN A 1 167 ? -0.432 -15.096 -19.198 1.00 95.19 167 ASN A N 1
ATOM 1308 C CA . ASN A 1 167 ? -1.789 -15.450 -19.617 1.00 95.19 167 ASN A CA 1
ATOM 1309 C C . ASN A 1 167 ? -2.555 -16.174 -18.503 1.00 95.19 167 ASN A C 1
ATOM 1311 O O . ASN A 1 167 ? -3.706 -15.833 -18.249 1.00 95.19 167 ASN A O 1
ATOM 1315 N N . ASP A 1 168 ? -1.911 -17.098 -17.781 1.00 96.56 168 ASP A N 1
ATOM 1316 C CA . ASP A 1 168 ? -2.538 -17.774 -16.634 1.00 96.56 168 ASP A CA 1
ATOM 1317 C C . ASP A 1 168 ? -2.935 -16.766 -15.544 1.00 96.56 168 ASP A C 1
ATOM 1319 O O . ASP A 1 168 ? -4.001 -16.884 -14.937 1.00 96.56 168 ASP A O 1
ATOM 1323 N N . LEU A 1 169 ? -2.103 -15.737 -15.320 1.00 96.75 169 LEU A N 1
ATOM 1324 C CA . LEU A 1 169 ? -2.411 -14.660 -14.379 1.00 96.75 169 LEU A CA 1
ATOM 1325 C C . LEU A 1 169 ? -3.636 -13.871 -14.843 1.00 96.75 169 LEU A C 1
ATOM 1327 O O . LEU A 1 169 ? -4.539 -13.619 -14.051 1.00 96.75 169 LEU A O 1
ATOM 1331 N N . VAL A 1 170 ? -3.678 -13.482 -16.118 1.00 97.12 170 VAL A N 1
ATOM 1332 C CA . VAL A 1 170 ? -4.793 -12.721 -16.699 1.00 97.12 170 VAL A CA 1
ATOM 1333 C C . VAL A 1 170 ? -6.104 -13.505 -16.599 1.00 97.12 170 VAL A C 1
ATOM 1335 O O . VAL A 1 170 ? -7.109 -12.951 -16.147 1.00 97.12 170 VAL A O 1
ATOM 1338 N N . GLU A 1 171 ? -6.095 -14.796 -16.931 1.00 97.75 171 GLU A N 1
ATOM 1339 C CA . GLU A 1 171 ? -7.272 -15.663 -16.818 1.00 97.75 171 GLU A CA 1
ATOM 1340 C C . GLU A 1 171 ? -7.738 -15.820 -15.365 1.00 97.75 171 GLU A C 1
ATOM 1342 O O . GLU A 1 171 ? -8.927 -15.665 -15.073 1.00 97.75 171 GLU A O 1
ATOM 1347 N N . LEU A 1 172 ? -6.810 -16.005 -14.422 1.00 98.06 172 LEU A N 1
ATOM 1348 C CA . LEU A 1 172 ? -7.128 -16.034 -12.993 1.00 98.06 172 LEU A CA 1
ATOM 1349 C C . LEU A 1 172 ? -7.763 -14.714 -12.522 1.00 98.06 172 LEU A C 1
ATOM 1351 O O . LEU A 1 172 ? -8.721 -14.713 -11.742 1.00 98.06 172 LEU A O 1
ATOM 1355 N N . LEU A 1 173 ? -7.274 -13.570 -13.008 1.00 97.75 173 LEU A N 1
ATOM 1356 C CA . LEU A 1 173 ? -7.861 -12.268 -12.688 1.00 97.75 173 LEU A CA 1
ATOM 1357 C C . LEU A 1 173 ? -9.261 -12.107 -13.280 1.00 97.75 173 LEU A C 1
ATOM 1359 O O . LEU A 1 173 ? -10.143 -11.570 -12.602 1.00 97.75 173 LEU A O 1
ATOM 1363 N N . ARG A 1 174 ? -9.514 -12.612 -14.490 1.00 97.06 174 ARG A N 1
ATOM 1364 C CA . ARG A 1 174 ? -10.863 -12.662 -15.076 1.00 97.06 174 ARG A CA 1
ATOM 1365 C C . ARG A 1 174 ? -11.799 -13.538 -14.233 1.00 97.06 174 ARG A C 1
ATOM 1367 O O . ARG A 1 174 ? -12.877 -13.061 -13.869 1.00 97.06 174 ARG A O 1
ATOM 1374 N N . GLU A 1 175 ? -11.362 -14.728 -13.806 1.00 96.56 175 GLU A N 1
ATOM 1375 C CA . GLU A 1 175 ? -12.099 -15.622 -12.885 1.00 96.56 175 GLU A CA 1
ATOM 1376 C C . GLU A 1 175 ? -12.463 -14.907 -11.565 1.00 96.56 175 GLU A C 1
ATOM 1378 O O . GLU A 1 175 ? -13.565 -15.063 -11.025 1.00 96.56 175 GLU A O 1
ATOM 1383 N N . CYS A 1 176 ? -11.570 -14.047 -11.068 1.00 94.62 176 CYS A N 1
ATOM 1384 C CA . CYS A 1 176 ? -11.779 -13.274 -9.843 1.00 94.62 176 CYS A CA 1
ATOM 1385 C C . CYS A 1 176 ? -12.713 -12.058 -10.002 1.00 94.62 176 CYS A C 1
ATOM 1387 O O . CYS A 1 176 ? -13.086 -11.438 -9.002 1.00 94.62 176 CYS A O 1
ATOM 1389 N N . GLY A 1 177 ? -13.111 -11.689 -11.224 1.00 94.19 177 GLY A N 1
ATOM 1390 C CA . GLY A 1 177 ? -13.815 -10.427 -11.495 1.00 94.19 177 GLY A CA 1
ATOM 1391 C C . GLY A 1 177 ? -12.897 -9.195 -11.463 1.00 94.19 177 GLY A C 1
ATOM 1392 O O . GLY A 1 177 ? -13.361 -8.072 -11.267 1.00 94.19 177 GLY A O 1
ATOM 1393 N N . LEU A 1 178 ? -11.595 -9.410 -11.648 1.00 96.06 178 LEU A N 1
ATOM 1394 C CA . LEU A 1 178 ? -10.529 -8.410 -11.739 1.00 96.06 178 LEU A CA 1
ATOM 1395 C C . LEU A 1 178 ? -10.027 -8.246 -13.187 1.00 96.06 178 LEU A C 1
ATOM 1397 O O . LEU A 1 178 ? -8.923 -7.753 -13.400 1.00 96.06 178 LEU A O 1
ATOM 1401 N N . GLY A 1 179 ? -10.845 -8.615 -14.182 1.00 95.94 179 GLY A N 1
ATOM 1402 C CA . GLY A 1 179 ? -10.477 -8.632 -15.606 1.00 95.94 179 GLY A CA 1
ATOM 1403 C C . GLY A 1 179 ? -9.852 -7.331 -16.116 1.00 95.94 179 GLY A C 1
ATOM 1404 O O . GLY A 1 179 ?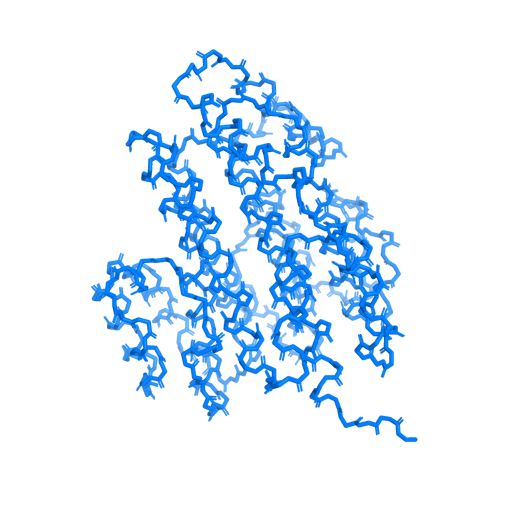 -8.846 -7.394 -16.802 1.00 95.94 179 GLY A O 1
ATOM 1405 N N . ARG A 1 180 ? -10.324 -6.159 -15.660 1.00 94.31 180 ARG A N 1
ATOM 1406 C CA . ARG A 1 180 ? -9.724 -4.857 -16.024 1.00 94.31 180 ARG A CA 1
ATOM 1407 C C . ARG A 1 180 ? -8.240 -4.740 -15.664 1.00 94.31 180 ARG A C 1
ATOM 1409 O O . ARG A 1 180 ? -7.499 -4.053 -16.353 1.00 94.31 180 ARG A O 1
ATOM 1416 N N . TYR A 1 181 ? -7.810 -5.367 -14.570 1.00 95.56 181 TYR A N 1
ATOM 1417 C CA . TYR A 1 181 ? -6.394 -5.418 -14.202 1.00 95.56 181 TYR A CA 1
ATOM 1418 C C . TYR A 1 181 ? -5.638 -6.435 -15.059 1.00 95.56 181 TYR A C 1
ATOM 1420 O O . TYR A 1 181 ? -4.502 -6.169 -15.431 1.00 95.56 181 TYR A O 1
ATOM 1428 N N . GLY A 1 182 ? -6.277 -7.557 -15.406 1.00 95.62 182 GLY A N 1
ATOM 1429 C CA . GLY A 1 182 ? -5.746 -8.523 -16.368 1.00 95.62 182 GLY A CA 1
ATOM 1430 C C . GLY A 1 182 ? -5.492 -7.892 -17.738 1.00 95.62 182 GLY A C 1
ATOM 1431 O O . GLY A 1 182 ? -4.388 -8.004 -18.251 1.00 95.62 182 GLY A O 1
ATOM 1432 N N . ASP A 1 183 ? -6.454 -7.139 -18.271 1.00 95.06 183 ASP A N 1
ATOM 1433 C CA . ASP A 1 183 ? -6.337 -6.476 -19.576 1.00 95.06 183 ASP A CA 1
ATOM 1434 C C . ASP A 1 183 ? -5.173 -5.462 -19.602 1.00 95.06 183 ASP A C 1
ATOM 1436 O O . ASP A 1 183 ? -4.435 -5.385 -20.579 1.00 95.06 183 ASP A O 1
ATOM 1440 N N . LEU A 1 184 ? -4.948 -4.727 -18.503 1.00 93.12 184 LEU A N 1
ATOM 1441 C CA . LEU A 1 184 ? -3.794 -3.822 -18.367 1.00 93.12 184 LEU A CA 1
ATOM 1442 C C . LEU A 1 184 ? -2.454 -4.569 -18.334 1.00 93.12 184 LEU A C 1
ATOM 1444 O O . LEU A 1 184 ? -1.456 -4.062 -18.842 1.00 93.12 184 LEU A O 1
ATOM 1448 N N . ILE A 1 185 ? -2.410 -5.747 -17.707 1.00 93.00 185 ILE A N 1
ATOM 1449 C CA . ILE A 1 185 ? -1.208 -6.590 -17.698 1.00 93.00 185 ILE A CA 1
ATOM 1450 C C . ILE A 1 185 ? -0.965 -7.149 -19.097 1.00 93.00 185 ILE A C 1
ATOM 1452 O O . ILE A 1 185 ? 0.168 -7.118 -19.554 1.00 93.00 185 ILE A O 1
ATOM 1456 N N . GLU A 1 186 ? -2.009 -7.618 -19.779 1.00 92.50 186 GLU A N 1
ATOM 1457 C CA . GLU A 1 186 ? -1.939 -8.141 -21.146 1.00 92.50 186 GLU A CA 1
ATOM 1458 C C . GLU A 1 186 ? -1.441 -7.074 -22.137 1.00 92.50 186 GLU A C 1
ATOM 1460 O O . GLU A 1 186 ? -0.546 -7.351 -22.933 1.00 92.50 186 GLU A O 1
ATOM 1465 N N . GLU A 1 187 ? -1.933 -5.834 -22.025 1.00 90.19 187 GLU A N 1
ATOM 1466 C CA . GLU A 1 187 ? -1.474 -4.680 -22.816 1.00 90.19 187 GLU A CA 1
ATOM 1467 C C . GLU A 1 187 ? 0.034 -4.420 -22.645 1.00 90.19 187 GLU A C 1
ATOM 1469 O O . GLU A 1 187 ? 0.735 -4.142 -23.619 1.00 90.19 187 GLU A O 1
ATOM 1474 N N . LEU A 1 188 ? 0.540 -4.526 -21.412 1.00 84.38 188 LEU A N 1
ATOM 1475 C CA . LEU A 1 188 ? 1.930 -4.215 -21.060 1.00 84.38 188 LEU A CA 1
ATOM 1476 C C . LEU A 1 188 ? 2.864 -5.437 -21.096 1.00 84.38 188 LEU A C 1
ATOM 1478 O O . LEU A 1 188 ? 4.083 -5.278 -21.020 1.00 84.38 188 LEU A O 1
ATOM 1482 N N . ALA A 1 189 ? 2.326 -6.649 -21.247 1.00 82.31 189 ALA A N 1
ATOM 1483 C CA . ALA A 1 189 ? 3.077 -7.903 -21.267 1.00 82.31 189 ALA A CA 1
ATOM 1484 C C . ALA A 1 189 ? 4.226 -7.932 -22.295 1.00 82.31 189 ALA A C 1
ATOM 1486 O O . ALA A 1 189 ? 5.302 -8.415 -21.936 1.00 82.31 189 ALA A O 1
ATOM 1487 N N . PRO A 1 190 ? 4.087 -7.380 -23.525 1.00 79.81 190 PRO A N 1
ATOM 1488 C CA . PRO A 1 190 ? 5.186 -7.343 -24.497 1.00 79.81 190 PRO A CA 1
ATOM 1489 C C . PRO A 1 190 ? 6.423 -6.566 -24.019 1.00 79.81 190 PRO A C 1
ATOM 1491 O O . PRO A 1 190 ? 7.506 -6.698 -24.591 1.00 79.81 190 PRO A O 1
ATOM 1494 N N . GLU A 1 191 ? 6.270 -5.728 -22.994 1.00 68.81 191 GLU A N 1
ATOM 1495 C CA . GLU A 1 191 ? 7.345 -4.926 -22.414 1.00 68.81 191 GLU A CA 1
ATOM 1496 C C . GLU A 1 191 ? 8.067 -5.649 -21.278 1.00 68.81 191 GLU A C 1
ATOM 1498 O O . GLU A 1 191 ? 9.186 -5.276 -20.945 1.00 68.81 191 GLU A O 1
ATOM 1503 N N . VAL A 1 192 ? 7.467 -6.692 -20.700 1.00 70.50 192 VAL A N 1
ATOM 1504 C CA . VAL A 1 192 ? 7.996 -7.401 -19.531 1.00 70.50 192 VAL A CA 1
ATOM 1505 C C . VAL A 1 192 ? 9.191 -8.264 -19.930 1.00 70.50 192 VAL A C 1
ATOM 1507 O O . VAL A 1 192 ? 9.067 -9.456 -20.200 1.00 70.50 192 VAL A O 1
ATOM 1510 N N . LYS A 1 193 ? 10.369 -7.643 -19.992 1.00 71.81 193 LYS A N 1
ATOM 1511 C CA . LYS A 1 193 ? 11.630 -8.317 -20.339 1.00 71.81 193 LYS A CA 1
ATOM 1512 C C . LYS A 1 193 ? 12.443 -8.716 -19.114 1.00 71.81 193 LYS A C 1
ATOM 1514 O O . LYS A 1 193 ? 13.152 -9.715 -19.150 1.00 71.81 193 LYS A O 1
ATOM 1519 N N . ASP A 1 194 ? 12.333 -7.941 -18.041 1.00 81.94 194 ASP A N 1
ATOM 1520 C CA . ASP A 1 194 ? 13.008 -8.177 -16.769 1.00 81.94 194 ASP A CA 1
ATOM 1521 C C . ASP A 1 194 ? 12.273 -7.467 -15.615 1.00 81.94 194 ASP A C 1
ATOM 1523 O O . ASP A 1 194 ? 11.237 -6.820 -15.798 1.00 81.94 194 ASP A O 1
ATOM 1527 N N . ILE A 1 195 ? 12.803 -7.609 -14.397 1.00 82.88 195 ILE A N 1
ATOM 1528 C CA . ILE A 1 195 ? 12.189 -7.105 -13.162 1.00 82.88 195 ILE A CA 1
ATOM 1529 C C . ILE A 1 195 ? 11.976 -5.580 -13.151 1.00 82.88 195 ILE A C 1
ATOM 1531 O O . ILE A 1 195 ? 11.085 -5.088 -12.459 1.00 82.88 195 ILE A O 1
ATOM 1535 N N . SER A 1 196 ? 12.748 -4.818 -13.927 1.00 81.19 196 SER A N 1
ATOM 1536 C CA . SER A 1 196 ? 12.643 -3.357 -13.990 1.00 81.19 196 SER A CA 1
ATOM 1537 C C . SER A 1 196 ? 11.319 -2.870 -14.593 1.00 81.19 196 SER A C 1
ATOM 1539 O O . SER A 1 196 ? 10.858 -1.774 -14.270 1.00 81.19 196 SER A O 1
ATOM 1541 N N . TYR A 1 197 ? 10.641 -3.722 -15.369 1.00 83.88 197 TYR A N 1
ATOM 1542 C CA . TYR A 1 197 ? 9.347 -3.438 -15.997 1.00 83.88 197 TYR A CA 1
ATOM 1543 C C . TYR A 1 197 ? 8.146 -3.689 -15.077 1.00 83.88 197 TYR A C 1
ATOM 1545 O O . TYR A 1 197 ? 7.025 -3.287 -15.394 1.00 83.88 197 TYR A O 1
ATOM 1553 N N . ILE A 1 198 ? 8.362 -4.288 -13.902 1.00 90.62 198 ILE A N 1
ATOM 1554 C CA . ILE A 1 198 ? 7.298 -4.502 -12.916 1.00 90.62 198 ILE A CA 1
ATOM 1555 C C . ILE A 1 198 ? 6.818 -3.174 -12.317 1.00 90.62 198 ILE A C 1
ATOM 1557 O O . ILE A 1 198 ? 5.619 -2.986 -12.127 1.00 90.62 198 ILE A O 1
ATOM 1561 N N . LEU A 1 199 ? 7.726 -2.231 -12.041 1.00 91.31 199 LEU A N 1
ATOM 1562 C CA . LEU A 1 199 ? 7.389 -0.968 -11.367 1.00 91.31 199 LEU A CA 1
ATOM 1563 C C . LEU A 1 199 ? 6.501 -0.035 -12.219 1.00 91.31 199 LEU A C 1
ATOM 1565 O O . LEU A 1 199 ? 5.571 0.577 -11.673 1.00 91.31 199 LEU A O 1
ATOM 1569 N N . PRO A 1 200 ? 6.711 0.089 -13.546 1.00 88.50 200 PRO A N 1
ATOM 1570 C CA . PRO A 1 200 ? 5.764 0.792 -14.405 1.00 88.50 200 PRO A CA 1
ATOM 1571 C C . PRO A 1 200 ? 4.382 0.122 -14.449 1.00 88.50 200 PRO A C 1
ATOM 1573 O O . PRO A 1 200 ? 3.373 0.820 -14.328 1.00 88.50 200 PRO A O 1
ATOM 1576 N N . ILE A 1 201 ? 4.321 -1.215 -14.526 1.00 89.94 201 ILE A N 1
ATOM 1577 C CA . ILE A 1 201 ? 3.053 -1.966 -14.496 1.00 89.94 201 ILE A CA 1
ATOM 1578 C C . ILE A 1 201 ? 2.332 -1.757 -13.165 1.00 89.94 201 ILE A C 1
ATOM 1580 O O . ILE A 1 201 ? 1.146 -1.433 -13.157 1.00 89.94 201 ILE A O 1
ATOM 1584 N N . GLU A 1 202 ? 3.037 -1.859 -12.035 1.00 93.44 202 GLU A N 1
ATOM 1585 C CA . GLU A 1 202 ? 2.482 -1.556 -10.713 1.00 93.44 202 GLU A CA 1
ATOM 1586 C C . GLU A 1 202 ? 1.866 -0.153 -10.691 1.00 93.44 202 GLU A C 1
ATOM 1588 O O . GLU A 1 202 ? 0.738 0.018 -10.229 1.00 93.44 202 GLU A O 1
ATOM 1593 N N . SER A 1 203 ? 2.568 0.846 -11.236 1.00 92.56 203 SER A N 1
ATOM 1594 C CA . SER A 1 203 ? 2.069 2.225 -11.296 1.00 92.56 203 SER A CA 1
ATOM 1595 C C . SER A 1 203 ? 0.765 2.311 -12.099 1.00 92.56 203 SER A C 1
ATOM 1597 O O . SER A 1 203 ? -0.193 2.954 -11.663 1.00 92.56 203 SER A O 1
ATOM 1599 N N . ARG A 1 204 ? 0.677 1.608 -13.235 1.00 92.06 204 ARG A N 1
ATOM 1600 C CA . ARG A 1 204 ? -0.536 1.541 -14.062 1.00 92.06 204 ARG A CA 1
ATOM 1601 C C . ARG A 1 204 ? -1.703 0.866 -13.336 1.00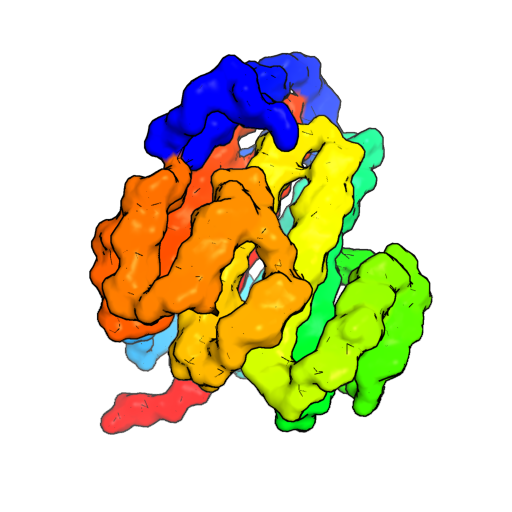 92.06 204 ARG A C 1
ATOM 1603 O O . ARG A 1 204 ? -2.816 1.395 -13.342 1.00 92.06 204 ARG A O 1
ATOM 1610 N N . LEU A 1 205 ? -1.449 -0.266 -12.681 1.00 94.31 205 LEU A N 1
ATOM 1611 C CA . LEU A 1 205 ? -2.446 -1.000 -11.899 1.00 94.31 205 LEU A CA 1
ATOM 1612 C C . LEU A 1 205 ? -2.974 -0.157 -10.735 1.00 94.31 205 LEU A C 1
ATOM 1614 O O . LEU A 1 205 ? -4.184 -0.085 -10.502 1.00 94.31 205 LEU A O 1
ATOM 1618 N N . TYR A 1 206 ? -2.074 0.523 -10.024 1.00 94.62 206 TYR A N 1
ATOM 1619 C CA . TYR A 1 206 ? -2.438 1.361 -8.889 1.00 94.62 206 TYR A CA 1
ATOM 1620 C C . TYR A 1 206 ? -3.242 2.591 -9.321 1.00 94.62 206 TYR A C 1
ATOM 1622 O O . TYR A 1 206 ? -4.202 2.961 -8.645 1.00 94.62 206 TYR A O 1
ATOM 1630 N N . TRP A 1 207 ? -2.926 3.179 -10.478 1.00 94.12 207 TRP A N 1
ATOM 1631 C CA . TRP A 1 207 ? -3.747 4.236 -11.068 1.00 94.12 207 TRP A CA 1
ATOM 1632 C C . TRP A 1 207 ? -5.172 3.766 -11.360 1.00 94.12 207 TRP A C 1
ATOM 1634 O O . TRP A 1 207 ? -6.126 4.436 -10.966 1.00 94.12 207 TRP A O 1
ATOM 1644 N N . GLN A 1 208 ? -5.332 2.589 -11.976 1.00 93.62 208 GLN A N 1
ATOM 1645 C CA . GLN A 1 208 ? -6.658 2.018 -12.219 1.00 93.62 208 GLN A CA 1
ATOM 1646 C C . GLN A 1 208 ? -7.429 1.795 -10.910 1.00 93.62 208 GLN A C 1
ATOM 1648 O O . GLN A 1 208 ? -8.626 2.059 -10.842 1.00 93.62 208 GLN A O 1
ATOM 1653 N N . TYR A 1 209 ? -6.753 1.366 -9.844 1.00 94.62 209 TYR A N 1
ATOM 1654 C CA . TYR A 1 209 ? -7.356 1.263 -8.514 1.00 94.62 209 TYR A CA 1
ATOM 1655 C C . TYR A 1 209 ? -7.804 2.616 -7.940 1.00 94.62 209 TYR A C 1
ATOM 1657 O O . TYR A 1 209 ? -8.902 2.709 -7.391 1.00 94.62 209 TYR A O 1
ATOM 1665 N N . VAL A 1 210 ? -7.014 3.681 -8.099 1.00 93.56 210 VAL A N 1
ATOM 1666 C CA . VAL A 1 210 ? -7.432 5.033 -7.690 1.00 93.56 210 VAL A CA 1
ATOM 1667 C C . VAL A 1 210 ? -8.642 5.505 -8.504 1.00 93.56 210 VAL A C 1
ATOM 1669 O O . VAL A 1 210 ? -9.561 6.097 -7.936 1.00 93.56 210 VAL A O 1
ATOM 1672 N N . CYS A 1 211 ? -8.693 5.203 -9.805 1.00 90.94 211 CYS A N 1
ATOM 1673 C CA . CYS A 1 211 ? -9.870 5.460 -10.635 1.00 90.94 211 CYS A CA 1
ATOM 1674 C C . CYS A 1 211 ? -11.111 4.721 -10.112 1.00 90.94 211 CYS A C 1
ATOM 1676 O O . CYS A 1 211 ? -12.149 5.350 -9.936 1.00 90.94 211 CYS A O 1
ATOM 1678 N N . ASP A 1 212 ? -10.992 3.433 -9.780 1.00 90.25 212 ASP A N 1
ATOM 1679 C CA . ASP A 1 212 ? -12.088 2.636 -9.211 1.00 90.25 212 ASP A CA 1
ATOM 1680 C C . ASP A 1 212 ? -12.585 3.193 -7.860 1.00 90.25 212 ASP A C 1
ATOM 1682 O O . ASP A 1 212 ? -13.772 3.112 -7.531 1.00 90.25 212 ASP A O 1
ATOM 1686 N N . LEU A 1 213 ? -11.689 3.774 -7.056 1.00 89.69 213 LEU A N 1
ATOM 1687 C CA . LEU A 1 213 ? -12.042 4.397 -5.780 1.00 89.69 213 LEU A CA 1
ATOM 1688 C C . LEU A 1 213 ? -12.780 5.726 -5.923 1.00 89.69 213 LEU A C 1
ATOM 1690 O O . LEU A 1 213 ? -13.578 6.059 -5.045 1.00 89.69 213 LEU A O 1
ATOM 1694 N N . ARG A 1 214 ? -12.552 6.481 -7.000 1.00 86.75 214 ARG A N 1
ATOM 1695 C CA . ARG A 1 214 ? -13.274 7.738 -7.254 1.00 86.75 214 ARG A CA 1
ATOM 1696 C C . ARG A 1 214 ? -14.786 7.512 -7.286 1.00 86.75 214 ARG A C 1
ATOM 1698 O O . ARG A 1 214 ? -15.549 8.280 -6.700 1.00 86.75 214 ARG A O 1
ATOM 1705 N N . ASP A 1 215 ? -15.209 6.391 -7.859 1.00 80.88 215 ASP A N 1
ATOM 1706 C CA . ASP A 1 215 ? -16.619 6.007 -7.953 1.00 80.88 215 ASP A CA 1
ATOM 1707 C C . ASP A 1 215 ? -17.230 5.626 -6.588 1.00 80.88 215 ASP A C 1
ATOM 1709 O O . ASP A 1 215 ? -18.449 5.522 -6.443 1.00 80.88 215 ASP A O 1
ATOM 1713 N N . CYS A 1 216 ? -16.411 5.468 -5.538 1.00 76.81 216 CYS A N 1
ATOM 1714 C CA . CYS A 1 216 ? -16.886 5.159 -4.190 1.00 76.81 216 CYS A CA 1
ATOM 1715 C C . CYS A 1 216 ? -17.495 6.367 -3.463 1.00 76.81 216 CYS A C 1
ATOM 1717 O O . CYS A 1 216 ? -18.158 6.177 -2.441 1.00 76.81 216 CYS A O 1
ATOM 1719 N N . GLY A 1 217 ? -17.288 7.602 -3.934 1.00 79.06 217 GLY A N 1
ATOM 1720 C CA . GLY A 1 217 ? -17.931 8.798 -3.373 1.00 79.06 217 GLY A CA 1
ATOM 1721 C C . GLY A 1 217 ? -17.561 9.106 -1.913 1.00 79.06 217 GLY A C 1
ATOM 1722 O O . GLY A 1 217 ? -18.407 9.588 -1.151 1.00 79.06 217 GLY A O 1
ATOM 1723 N N . ASP A 1 218 ? -16.338 8.772 -1.487 1.00 86.69 218 ASP A N 1
ATOM 1724 C CA . ASP A 1 218 ? -15.712 9.314 -0.273 1.00 86.69 218 ASP A CA 1
ATOM 1725 C C . ASP A 1 218 ? -14.445 10.097 -0.672 1.00 86.69 218 ASP A C 1
ATOM 1727 O O . ASP A 1 218 ? -13.419 9.484 -0.977 1.00 86.69 218 ASP A O 1
ATOM 1731 N N . PRO A 1 219 ? -14.505 11.444 -0.689 1.00 90.44 219 PRO A N 1
ATOM 1732 C CA . PRO A 1 219 ? -13.400 12.274 -1.165 1.00 90.44 219 PRO A CA 1
ATOM 1733 C C . PRO A 1 219 ? -12.115 12.146 -0.345 1.00 90.44 219 PRO A C 1
ATOM 1735 O O . PRO A 1 219 ? -11.033 12.374 -0.879 1.00 90.44 219 PRO A O 1
ATOM 1738 N N . VAL A 1 220 ? -12.207 11.811 0.947 1.00 92.75 220 VAL A N 1
ATOM 1739 C CA . VAL A 1 220 ? -11.020 11.650 1.802 1.00 92.75 220 VAL A CA 1
ATOM 1740 C C . VAL A 1 220 ? -10.328 10.323 1.488 1.00 92.75 220 VAL A C 1
ATOM 1742 O O . VAL A 1 220 ? -9.102 10.283 1.427 1.00 92.75 220 VAL A O 1
ATOM 1745 N N . LEU A 1 221 ? -11.089 9.261 1.211 1.00 92.25 221 LEU A N 1
ATOM 1746 C CA . LEU A 1 221 ? -10.546 7.959 0.818 1.00 92.25 221 LEU A CA 1
ATOM 1747 C C . LEU A 1 221 ? -9.885 8.018 -0.562 1.00 92.25 221 LEU A C 1
ATOM 1749 O O . LEU A 1 221 ? -8.770 7.515 -0.729 1.00 92.25 221 LEU A O 1
ATOM 1753 N N . GLU A 1 222 ? -10.559 8.650 -1.530 1.00 93.12 222 GLU A N 1
ATOM 1754 C CA . GLU A 1 222 ? -9.986 8.926 -2.852 1.00 93.12 222 GLU A CA 1
ATOM 1755 C C . GLU A 1 222 ? -8.686 9.720 -2.696 1.00 93.12 222 GLU A C 1
ATOM 1757 O O . GLU A 1 222 ? -7.656 9.332 -3.240 1.00 93.12 222 GLU A O 1
ATOM 1762 N N . PHE A 1 223 ? -8.704 10.779 -1.882 1.00 95.19 223 PHE A N 1
ATOM 1763 C CA . PHE A 1 223 ? -7.533 11.609 -1.637 1.00 95.19 223 PHE A CA 1
ATOM 1764 C C . PHE A 1 223 ? -6.363 10.845 -1.014 1.00 95.19 223 PHE A C 1
ATOM 1766 O O . PHE A 1 223 ? -5.250 10.955 -1.517 1.00 95.19 223 PHE A O 1
ATOM 1773 N N . LEU A 1 224 ? -6.585 10.069 0.052 1.00 96.06 224 LEU A N 1
ATOM 1774 C CA . LEU A 1 224 ? -5.512 9.300 0.691 1.00 96.06 224 LEU A CA 1
ATOM 1775 C C . LEU A 1 224 ? -4.891 8.297 -0.286 1.00 96.06 224 LEU A C 1
ATOM 1777 O O . LEU A 1 224 ? -3.669 8.195 -0.366 1.00 96.06 224 LEU A O 1
ATOM 1781 N N . SER A 1 225 ? -5.724 7.603 -1.061 1.00 95.38 225 SER A N 1
ATOM 1782 C CA . SER A 1 225 ? -5.265 6.601 -2.030 1.00 95.38 225 SER A CA 1
ATOM 1783 C C . SER A 1 225 ? -4.567 7.238 -3.233 1.00 95.38 225 SER A C 1
ATOM 1785 O O . SER A 1 225 ? -3.589 6.697 -3.740 1.00 95.38 225 SER A O 1
ATOM 1787 N N . GLY A 1 226 ? -5.031 8.411 -3.667 1.00 96.06 226 GLY A N 1
ATOM 1788 C CA . GLY A 1 226 ? -4.400 9.197 -4.719 1.00 96.06 226 GLY A CA 1
ATOM 1789 C C . GLY A 1 226 ? -3.062 9.804 -4.290 1.00 96.06 226 GLY A C 1
ATOM 1790 O O . GLY A 1 226 ? -2.110 9.798 -5.063 1.00 96.06 226 GLY A O 1
ATOM 1791 N N . VAL A 1 227 ? -2.942 10.258 -3.039 1.00 97.06 227 VAL A N 1
ATOM 1792 C CA . VAL A 1 227 ? -1.650 10.676 -2.478 1.00 97.06 227 VAL A CA 1
ATOM 1793 C C . VAL A 1 227 ? -0.691 9.492 -2.392 1.00 97.06 227 VAL A C 1
ATOM 1795 O O . VAL A 1 227 ? 0.458 9.625 -2.796 1.00 97.06 227 VAL A O 1
ATOM 1798 N N . GLU A 1 228 ? -1.145 8.332 -1.912 1.00 96.50 228 GLU A N 1
ATOM 1799 C CA . GLU A 1 228 ? -0.324 7.117 -1.899 1.00 96.50 228 GLU A CA 1
ATOM 1800 C C . GLU A 1 228 ? 0.157 6.738 -3.304 1.00 96.50 228 GLU A C 1
ATOM 1802 O O . GLU A 1 228 ? 1.315 6.363 -3.475 1.00 96.50 228 GLU A O 1
ATOM 1807 N N . TYR A 1 229 ? -0.713 6.868 -4.311 1.00 96.25 229 TYR A N 1
ATOM 1808 C CA . TYR A 1 229 ? -0.353 6.652 -5.708 1.00 96.25 229 TYR A CA 1
ATOM 1809 C C . TYR A 1 229 ? 0.756 7.594 -6.171 1.00 96.25 229 TYR A C 1
ATOM 1811 O O . TYR A 1 229 ? 1.759 7.111 -6.682 1.00 96.25 229 TYR A O 1
ATOM 1819 N N . ASP A 1 230 ? 0.624 8.905 -5.962 1.00 97.12 230 ASP A N 1
ATOM 1820 C CA . ASP A 1 230 ? 1.651 9.871 -6.376 1.00 97.12 230 ASP A CA 1
ATOM 1821 C C . ASP A 1 230 ? 2.999 9.584 -5.718 1.00 97.12 230 ASP A C 1
ATOM 1823 O O . ASP A 1 230 ? 4.044 9.631 -6.366 1.00 97.12 230 ASP A O 1
ATOM 1827 N N . LEU A 1 231 ? 2.977 9.241 -4.430 1.00 96.00 231 LEU A N 1
ATOM 1828 C CA . LEU A 1 231 ? 4.166 8.864 -3.677 1.00 96.00 231 LEU A CA 1
ATOM 1829 C C . LEU A 1 231 ? 4.826 7.600 -4.248 1.00 96.00 231 LEU A C 1
ATOM 1831 O O . LEU A 1 231 ? 6.037 7.594 -4.477 1.00 96.00 231 LEU A O 1
ATOM 1835 N N . LYS A 1 232 ? 4.040 6.558 -4.544 1.00 94.25 232 LYS A N 1
ATOM 1836 C CA . LYS A 1 232 ? 4.531 5.335 -5.197 1.00 94.25 232 LYS A CA 1
ATOM 1837 C C . LYS A 1 232 ? 5.031 5.591 -6.612 1.00 94.25 232 LYS A C 1
ATOM 1839 O O . LYS A 1 232 ? 6.074 5.065 -6.973 1.00 94.25 232 LYS A O 1
ATOM 1844 N N . LEU A 1 233 ? 4.347 6.423 -7.392 1.00 95.00 233 LEU A N 1
ATOM 1845 C CA . LEU A 1 233 ? 4.771 6.811 -8.735 1.00 95.00 233 LEU A CA 1
ATOM 1846 C C . LEU A 1 233 ? 6.138 7.495 -8.687 1.00 95.00 233 LEU A C 1
ATOM 1848 O O . LEU A 1 233 ? 7.030 7.124 -9.443 1.00 95.00 233 LEU A O 1
ATOM 1852 N N . MET A 1 234 ? 6.341 8.440 -7.765 1.00 93.81 234 MET A N 1
ATOM 1853 C CA . MET A 1 234 ? 7.637 9.101 -7.589 1.00 93.81 234 MET A CA 1
ATOM 1854 C C . MET A 1 234 ? 8.742 8.105 -7.214 1.00 93.81 234 MET A C 1
ATOM 1856 O O . MET A 1 234 ? 9.831 8.166 -7.787 1.00 93.81 234 MET A O 1
ATOM 1860 N N . LEU A 1 235 ? 8.464 7.168 -6.301 1.00 92.62 235 LEU A N 1
ATOM 1861 C CA . LEU A 1 235 ? 9.403 6.103 -5.938 1.00 92.62 235 LEU A CA 1
ATOM 1862 C C . LEU A 1 235 ? 9.713 5.170 -7.109 1.00 92.62 235 LEU A C 1
ATOM 1864 O O . LEU A 1 235 ? 10.878 4.868 -7.358 1.00 92.62 235 LEU A O 1
ATOM 1868 N N . ASN A 1 236 ? 8.694 4.752 -7.853 1.00 92.50 236 ASN A N 1
ATOM 1869 C CA . ASN A 1 236 ? 8.839 3.844 -8.982 1.00 92.50 236 ASN A CA 1
ATOM 1870 C C . ASN A 1 236 ? 9.625 4.503 -10.117 1.00 92.50 236 ASN A C 1
ATOM 1872 O O . ASN A 1 236 ? 10.541 3.877 -10.644 1.00 92.50 236 ASN A O 1
ATOM 1876 N N . VAL A 1 237 ? 9.370 5.781 -10.421 1.00 92.38 237 VAL A N 1
ATOM 1877 C CA . VAL A 1 237 ? 10.186 6.563 -11.364 1.00 92.38 237 VAL A CA 1
ATOM 1878 C C . VAL A 1 237 ? 11.641 6.624 -10.897 1.00 92.38 237 VAL A C 1
ATOM 1880 O O . VAL A 1 237 ? 12.544 6.335 -11.678 1.00 92.38 237 VAL A O 1
ATOM 1883 N N . LEU A 1 238 ? 11.893 6.959 -9.628 1.00 91.06 238 LEU A N 1
ATOM 1884 C CA . LEU A 1 238 ? 13.253 7.047 -9.093 1.00 91.06 238 LEU A CA 1
ATOM 1885 C C . LEU A 1 238 ? 13.995 5.702 -9.183 1.00 91.06 238 LEU A C 1
ATOM 1887 O O . LEU A 1 238 ? 15.124 5.659 -9.672 1.00 91.06 238 LEU A O 1
ATOM 1891 N N . ARG A 1 239 ? 13.352 4.607 -8.758 1.00 91.31 239 ARG A N 1
ATOM 1892 C CA . ARG A 1 239 ? 13.893 3.241 -8.830 1.00 91.31 239 ARG A CA 1
ATOM 1893 C C . ARG A 1 239 ? 14.203 2.837 -10.265 1.00 91.31 239 ARG A C 1
ATOM 1895 O O . ARG A 1 239 ? 15.320 2.413 -10.535 1.00 91.31 239 ARG A O 1
ATOM 1902 N N . CYS A 1 240 ? 13.265 3.040 -11.188 1.00 90.88 240 CYS A N 1
ATOM 1903 C CA . CYS A 1 240 ? 13.459 2.725 -12.602 1.00 90.88 240 CYS A CA 1
ATOM 1904 C C . CYS A 1 240 ? 14.676 3.449 -13.189 1.00 90.88 240 CYS A C 1
ATOM 1906 O O . CYS A 1 240 ? 15.479 2.840 -13.889 1.00 90.88 240 CYS A O 1
ATOM 1908 N N . LYS A 1 241 ? 14.862 4.730 -12.858 1.00 89.19 241 LYS A N 1
ATOM 1909 C CA . LYS A 1 241 ? 16.022 5.504 -13.326 1.00 89.19 241 LYS A CA 1
ATOM 1910 C C . LYS A 1 241 ? 17.336 4.978 -12.760 1.00 89.19 241 LYS A C 1
ATOM 1912 O O . LYS A 1 241 ? 18.321 4.919 -13.483 1.00 89.19 241 LYS A O 1
ATOM 1917 N N . VAL A 1 242 ? 17.356 4.577 -11.488 1.00 89.31 242 VAL A N 1
ATOM 1918 C CA . VAL A 1 242 ? 18.538 3.951 -10.871 1.00 89.31 242 VAL A CA 1
ATOM 1919 C C . VAL A 1 242 ? 18.827 2.575 -11.477 1.00 89.31 242 VAL A C 1
ATOM 1921 O O . VAL A 1 242 ? 19.988 2.212 -11.626 1.00 89.31 242 VAL A O 1
ATOM 1924 N N . MET A 1 243 ? 17.790 1.843 -11.888 1.00 89.50 243 MET A N 1
ATOM 1925 C CA . MET A 1 243 ? 17.904 0.572 -12.612 1.00 89.50 243 MET A CA 1
ATOM 1926 C C . MET A 1 243 ? 18.251 0.742 -14.101 1.00 89.50 243 MET A C 1
ATOM 1928 O O . MET A 1 243 ? 18.480 -0.255 -14.777 1.00 89.50 243 MET A O 1
ATOM 1932 N N . GLY A 1 244 ? 18.300 1.974 -14.620 1.00 88.25 244 GLY A N 1
ATOM 1933 C CA . GLY A 1 244 ? 18.629 2.251 -16.020 1.00 88.25 244 GLY A CA 1
ATOM 1934 C C . GLY A 1 244 ? 17.496 1.978 -17.015 1.00 88.25 244 GLY A C 1
ATOM 1935 O O . GLY A 1 244 ? 17.774 1.794 -18.196 1.00 88.25 244 GLY A O 1
ATOM 1936 N N . VAL A 1 245 ? 16.234 1.956 -16.572 1.00 88.12 245 VAL A N 1
ATOM 1937 C CA . VAL A 1 245 ? 15.076 1.814 -17.473 1.00 88.12 245 VAL A CA 1
ATOM 1938 C C . VAL A 1 245 ? 14.996 3.016 -18.408 1.00 88.12 245 VAL A C 1
ATOM 1940 O O . VAL A 1 245 ? 15.060 4.166 -17.964 1.00 88.12 245 VAL A O 1
ATOM 1943 N N . GLU A 1 246 ? 14.823 2.754 -19.702 1.00 87.44 246 GLU A N 1
ATOM 1944 C CA . GLU A 1 246 ? 14.791 3.807 -20.712 1.00 87.44 246 GLU A CA 1
ATOM 1945 C C . GLU A 1 246 ? 13.562 4.716 -20.571 1.00 87.44 246 GLU A C 1
ATOM 1947 O O . GLU A 1 246 ? 12.445 4.270 -20.301 1.00 87.44 246 GLU A O 1
ATOM 1952 N N . GLU A 1 247 ? 13.758 6.012 -20.828 1.00 90.00 247 GLU A N 1
ATOM 1953 C CA . GLU A 1 247 ? 12.721 7.040 -20.682 1.00 90.00 247 GLU A CA 1
ATOM 1954 C C . GLU A 1 247 ? 11.453 6.717 -21.483 1.00 90.00 247 GLU A C 1
ATOM 1956 O O . GLU A 1 247 ? 10.341 6.862 -20.976 1.00 90.00 247 GLU A O 1
ATOM 1961 N N . HIS A 1 248 ? 11.616 6.218 -22.713 1.00 86.94 248 HIS A N 1
ATOM 1962 C CA . HIS A 1 248 ? 10.502 5.924 -23.612 1.00 86.94 248 HIS A CA 1
ATOM 1963 C C . HIS A 1 248 ? 9.571 4.820 -23.072 1.00 86.94 248 HIS A C 1
ATOM 1965 O O . HIS A 1 248 ? 8.364 4.867 -23.314 1.00 86.94 248 HIS A O 1
ATOM 1971 N N . ILE A 1 249 ? 10.111 3.864 -22.304 1.00 83.88 249 ILE A N 1
ATOM 1972 C CA . ILE A 1 249 ? 9.341 2.811 -21.623 1.00 83.88 249 ILE A CA 1
ATOM 1973 C C . ILE A 1 249 ? 8.528 3.442 -20.493 1.00 83.88 249 ILE A C 1
ATOM 1975 O O . ILE A 1 249 ? 7.316 3.242 -20.400 1.00 83.88 249 ILE A O 1
ATOM 1979 N N . LEU A 1 250 ? 9.179 4.268 -19.666 1.00 87.75 250 LEU A N 1
ATOM 1980 C CA . LEU A 1 250 ? 8.522 4.961 -18.556 1.00 87.75 250 LEU A CA 1
ATOM 1981 C C . LEU A 1 250 ? 7.391 5.864 -19.049 1.00 87.75 250 LEU A C 1
ATOM 1983 O O . LEU A 1 250 ? 6.302 5.827 -18.485 1.00 87.75 250 LEU A O 1
ATOM 1987 N N . SER A 1 251 ? 7.612 6.628 -20.121 1.00 87.56 251 SER A N 1
ATOM 1988 C CA . SER A 1 251 ? 6.596 7.506 -20.713 1.00 87.56 251 SER A CA 1
ATOM 1989 C C . SER A 1 251 ? 5.383 6.766 -21.286 1.00 87.56 251 SER A C 1
ATOM 1991 O O . SER A 1 251 ? 4.320 7.375 -21.418 1.00 87.56 251 SER A O 1
ATOM 1993 N N . ARG A 1 252 ? 5.531 5.488 -21.660 1.00 83.31 252 ARG A N 1
ATOM 1994 C CA . ARG A 1 252 ? 4.438 4.663 -22.189 1.00 83.31 252 ARG A CA 1
ATOM 1995 C C . ARG A 1 252 ? 3.651 3.974 -21.075 1.00 83.31 252 ARG A C 1
ATOM 1997 O O . ARG A 1 252 ? 2.425 4.031 -21.087 1.00 83.31 252 ARG A O 1
ATOM 2004 N N . ALA A 1 253 ? 4.344 3.347 -20.127 1.00 81.62 253 ALA A N 1
ATOM 2005 C CA . ALA A 1 253 ? 3.717 2.514 -19.104 1.00 81.62 253 ALA A CA 1
ATOM 2006 C C . ALA A 1 253 ? 3.203 3.314 -17.892 1.00 81.62 253 ALA A C 1
ATOM 2008 O O . ALA A 1 253 ? 2.158 2.981 -17.325 1.00 81.62 253 ALA A O 1
ATOM 2009 N N . ILE A 1 254 ? 3.899 4.385 -17.494 1.00 86.44 254 ILE A N 1
ATOM 2010 C CA . ILE A 1 254 ? 3.450 5.243 -16.393 1.00 86.44 254 ILE A CA 1
ATOM 2011 C C . ILE A 1 254 ? 2.361 6.189 -16.916 1.00 86.44 254 ILE A C 1
ATOM 2013 O O . ILE A 1 254 ? 2.556 6.845 -17.943 1.00 86.44 254 ILE A O 1
ATOM 2017 N N . PRO A 1 255 ? 1.211 6.308 -16.224 1.00 87.25 255 PRO A N 1
ATOM 2018 C 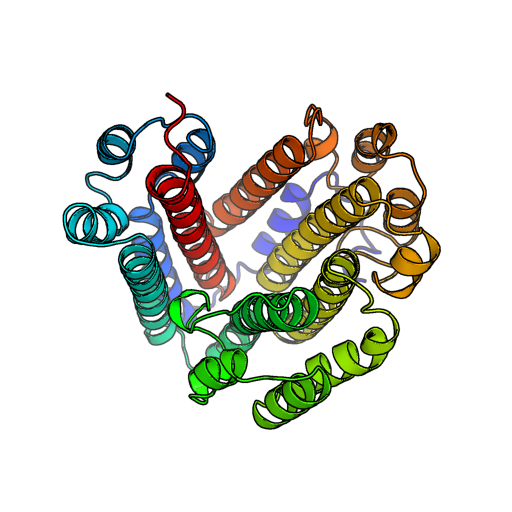CA . PRO A 1 255 ? 0.187 7.273 -16.596 1.00 87.25 255 PRO A CA 1
ATOM 2019 C C . PRO A 1 255 ? 0.753 8.688 -16.707 1.00 87.25 255 PRO A C 1
ATOM 2021 O O . PRO A 1 255 ? 1.543 9.122 -15.871 1.00 87.25 255 PRO A O 1
ATOM 2024 N N . ARG A 1 256 ? 0.300 9.433 -17.723 1.00 86.94 256 ARG A N 1
ATOM 2025 C CA . ARG A 1 256 ? 0.797 10.791 -17.991 1.00 86.94 256 ARG A CA 1
ATOM 2026 C C . ARG A 1 256 ? 0.608 11.736 -16.812 1.00 86.94 256 ARG A C 1
ATOM 2028 O O . ARG A 1 256 ? 1.408 12.645 -16.676 1.00 86.94 256 ARG A O 1
ATOM 2035 N N . SER A 1 257 ? -0.397 11.509 -15.970 1.00 87.56 257 SER A N 1
ATOM 2036 C CA . SER A 1 257 ? -0.718 12.330 -14.805 1.00 87.56 257 SER A CA 1
ATOM 2037 C C . SER A 1 257 ? -0.648 11.538 -13.500 1.00 87.56 257 SER A C 1
ATOM 2039 O O . SER A 1 257 ? -0.988 10.352 -13.449 1.00 87.56 257 SER A O 1
ATOM 2041 N N . GLY A 1 258 ? -0.304 12.241 -12.424 1.00 90.31 258 GLY A N 1
ATOM 2042 C CA . GLY A 1 258 ? -0.578 11.802 -11.064 1.00 90.31 258 GLY A CA 1
ATOM 2043 C C . GLY A 1 258 ? -2.028 12.073 -10.653 1.00 90.31 258 GLY A C 1
ATOM 2044 O O . GLY A 1 258 ? -2.867 12.507 -11.446 1.00 90.31 258 GLY A O 1
ATOM 2045 N N . TYR A 1 259 ? -2.317 11.863 -9.375 1.00 94.44 259 TYR A N 1
ATOM 2046 C CA . TYR A 1 259 ? -3.530 12.333 -8.722 1.00 94.44 259 TYR A CA 1
ATOM 2047 C C . TYR A 1 259 ? -3.472 13.844 -8.429 1.00 94.44 259 TYR A C 1
ATOM 2049 O O . TYR A 1 259 ? -4.397 14.578 -8.787 1.00 94.44 259 TYR A O 1
ATOM 2057 N N . LEU A 1 260 ? -2.385 14.321 -7.811 1.00 94.69 260 LEU A N 1
ATOM 2058 C CA . LEU A 1 260 ? -2.071 15.739 -7.584 1.00 94.69 260 LEU A CA 1
ATOM 2059 C C . LEU A 1 260 ? -0.912 16.239 -8.457 1.00 94.69 260 LEU A C 1
ATOM 2061 O O . LEU A 1 260 ? -0.757 17.454 -8.603 1.00 94.69 260 LEU A O 1
ATOM 2065 N N . LEU A 1 261 ? -0.112 15.339 -9.035 1.00 93.38 261 LEU A N 1
ATOM 2066 C CA . LEU A 1 261 ? 0.908 15.692 -10.026 1.00 93.38 261 LEU A CA 1
ATOM 2067 C C . LEU A 1 261 ? 0.274 15.896 -11.408 1.00 93.38 261 LEU A C 1
ATOM 2069 O O . LEU A 1 261 ? -0.424 15.034 -11.934 1.00 93.38 261 LEU A O 1
ATOM 2073 N N . SER A 1 262 ? 0.554 17.037 -12.024 1.00 92.50 262 SER A N 1
ATOM 2074 C CA . SER A 1 262 ? 0.180 17.337 -13.407 1.00 92.50 262 SER A CA 1
ATOM 2075 C C . SER A 1 262 ? 1.017 16.558 -14.419 1.00 92.50 262 SER A C 1
ATOM 2077 O O . SER A 1 262 ? 2.128 16.116 -14.121 1.00 92.50 262 SER A O 1
ATOM 2079 N N . ASP A 1 263 ? 0.537 16.506 -15.662 1.00 93.31 263 ASP A N 1
ATOM 2080 C CA . ASP A 1 263 ? 1.235 15.860 -16.775 1.00 93.31 263 ASP A CA 1
ATOM 2081 C C . ASP A 1 263 ? 2.657 16.383 -16.965 1.00 93.31 263 ASP A C 1
ATOM 2083 O O . ASP A 1 263 ? 3.607 15.633 -17.198 1.00 93.31 263 ASP A O 1
ATOM 2087 N N . ARG A 1 264 ? 2.819 17.698 -16.796 1.00 92.94 264 ARG A N 1
ATOM 2088 C CA . ARG A 1 264 ? 4.118 18.363 -16.870 1.00 92.94 264 ARG A CA 1
ATOM 2089 C C . ARG A 1 264 ? 5.043 17.934 -15.733 1.00 92.94 264 ARG A C 1
ATOM 2091 O O . ARG A 1 264 ? 6.242 17.809 -15.959 1.00 92.94 264 ARG A O 1
ATOM 2098 N N . GLU A 1 265 ? 4.521 17.761 -14.521 1.00 94.00 265 GLU A N 1
ATOM 2099 C CA . GLU A 1 265 ? 5.316 17.340 -13.361 1.00 94.00 265 GLU A CA 1
ATOM 2100 C C . GLU A 1 265 ? 5.761 15.881 -13.507 1.00 94.00 265 GLU A C 1
ATOM 2102 O O . GLU A 1 265 ? 6.949 15.612 -13.354 1.00 94.00 265 GLU A O 1
ATOM 2107 N N . VAL A 1 266 ? 4.868 14.968 -13.903 1.00 94.06 266 VAL A N 1
ATOM 2108 C CA . VAL A 1 266 ? 5.226 13.561 -14.164 1.00 94.06 266 VAL A CA 1
ATOM 2109 C C . VAL A 1 266 ? 6.246 13.450 -15.298 1.00 94.06 266 VAL A C 1
ATOM 2111 O O . VAL A 1 266 ? 7.278 12.803 -15.133 1.00 94.06 266 VAL A O 1
ATOM 2114 N N . SER A 1 267 ? 6.023 14.155 -16.411 1.00 93.38 267 SER A N 1
ATOM 2115 C CA . SER A 1 267 ? 6.965 14.163 -17.541 1.00 93.38 267 SER A CA 1
ATOM 2116 C C . SER A 1 267 ? 8.346 14.684 -17.130 1.00 93.38 267 SER A C 1
ATOM 2118 O O . SER A 1 267 ? 9.361 14.106 -17.506 1.00 93.38 267 SER A O 1
ATOM 2120 N N . LYS A 1 268 ? 8.404 15.742 -16.304 1.00 93.94 268 LYS A N 1
ATOM 2121 C CA . LYS A 1 268 ? 9.667 16.238 -15.733 1.00 93.94 268 LYS A CA 1
ATOM 2122 C C . LYS A 1 268 ? 10.349 15.180 -14.863 1.00 93.94 268 LYS A C 1
ATOM 2124 O O . LYS A 1 268 ? 11.551 14.998 -14.988 1.00 93.94 268 LYS A O 1
ATOM 2129 N N . LEU A 1 269 ? 9.623 14.489 -13.980 1.00 93.25 269 LEU A N 1
ATOM 2130 C CA . LEU A 1 269 ? 10.210 13.443 -13.128 1.00 93.25 269 LEU A CA 1
ATOM 2131 C C . LEU A 1 269 ? 10.836 12.314 -13.968 1.00 93.25 269 LEU A C 1
ATOM 2133 O O . LEU A 1 269 ? 11.920 11.819 -13.643 1.00 93.25 269 LEU A O 1
ATOM 2137 N N . ILE A 1 270 ? 10.186 11.951 -15.076 1.00 93.56 270 ILE A N 1
ATOM 2138 C CA . ILE A 1 270 ? 10.656 10.921 -16.007 1.00 93.56 270 ILE A CA 1
ATOM 2139 C C . ILE A 1 270 ? 11.919 11.361 -16.771 1.00 93.56 270 ILE A C 1
ATOM 2141 O O . ILE A 1 270 ? 12.838 10.551 -16.882 1.00 93.56 270 ILE A O 1
ATOM 2145 N N . SER A 1 271 ? 12.041 12.626 -17.184 1.00 92.69 271 SER A N 1
ATOM 2146 C CA . SER A 1 271 ? 13.142 13.086 -18.056 1.00 92.69 271 SER A CA 1
ATOM 2147 C C . SER A 1 271 ? 14.385 13.648 -17.346 1.00 92.69 271 SER A C 1
ATOM 2149 O O . SER A 1 271 ? 15.483 13.632 -17.893 1.00 92.69 271 SER A O 1
ATOM 2151 N N . ILE A 1 272 ? 14.266 14.150 -16.113 1.00 90.81 272 ILE A N 1
ATOM 2152 C CA . ILE A 1 272 ? 15.396 14.781 -15.389 1.00 90.81 272 ILE A CA 1
ATOM 2153 C C . ILE A 1 272 ? 16.465 13.778 -14.925 1.00 90.81 272 ILE A C 1
ATOM 2155 O O . ILE A 1 272 ? 16.199 12.596 -14.788 1.00 90.81 272 ILE A O 1
ATOM 2159 N N . ALA A 1 273 ? 17.660 14.222 -14.544 1.00 87.75 273 ALA A N 1
ATOM 2160 C CA . ALA A 1 273 ? 18.589 13.348 -13.820 1.00 87.75 273 ALA A CA 1
ATOM 2161 C C . ALA A 1 273 ? 18.086 13.029 -12.393 1.00 87.75 273 ALA A C 1
ATOM 2163 O O . ALA A 1 273 ? 17.382 13.831 -11.777 1.00 87.75 273 ALA A O 1
ATOM 2164 N N . VAL A 1 274 ? 18.505 11.892 -11.822 1.00 87.25 274 VAL A N 1
ATOM 2165 C CA . VAL A 1 274 ? 18.203 11.525 -10.418 1.00 87.25 274 VAL A CA 1
ATOM 2166 C C . VAL A 1 274 ? 18.652 12.617 -9.434 1.00 87.25 274 VAL A C 1
ATOM 2168 O O . VAL A 1 274 ? 17.930 12.936 -8.492 1.00 87.25 274 VAL A O 1
ATOM 2171 N N . SER A 1 275 ? 19.794 13.264 -9.690 1.00 85.12 275 SER A N 1
ATOM 2172 C CA . SER A 1 275 ? 20.317 14.375 -8.878 1.00 85.12 275 SER A CA 1
ATOM 2173 C C . SER A 1 275 ? 19.392 15.598 -8.828 1.00 85.12 275 SER A C 1
ATOM 2175 O O . SER A 1 275 ? 19.427 16.365 -7.868 1.00 85.12 275 SER A O 1
ATOM 2177 N N . ASP A 1 276 ? 18.539 15.769 -9.837 1.00 87.88 276 ASP A N 1
ATOM 2178 C CA . ASP A 1 276 ? 17.614 16.893 -9.961 1.00 87.88 276 ASP A CA 1
ATOM 2179 C C . ASP A 1 276 ? 16.215 16.591 -9.409 1.00 87.88 276 ASP A C 1
ATOM 2181 O O . ASP A 1 276 ? 15.355 17.476 -9.392 1.00 87.88 276 ASP A O 1
ATOM 2185 N N . PHE A 1 277 ? 15.971 15.376 -8.913 1.00 88.19 277 PHE A N 1
ATOM 2186 C CA . PHE A 1 277 ? 14.648 14.943 -8.462 1.00 88.19 277 PHE A CA 1
ATOM 2187 C C . PHE A 1 277 ? 14.068 15.866 -7.381 1.00 88.19 277 PHE A C 1
ATOM 2189 O O . PHE A 1 277 ? 12.949 16.367 -7.505 1.00 88.19 277 PHE A O 1
ATOM 2196 N N . ALA A 1 278 ? 14.875 16.217 -6.374 1.00 87.50 278 ALA A N 1
ATOM 2197 C CA . ALA A 1 278 ? 14.476 17.137 -5.310 1.00 87.50 278 ALA A CA 1
ATOM 2198 C C . ALA A 1 278 ? 14.104 18.539 -5.829 1.00 87.50 278 ALA A C 1
ATOM 2200 O O . ALA A 1 278 ? 13.255 19.211 -5.241 1.00 87.50 278 ALA A O 1
ATOM 2201 N N . ARG A 1 279 ? 14.712 18.997 -6.934 1.00 88.00 279 ARG A N 1
ATOM 2202 C CA . ARG A 1 279 ? 14.380 20.291 -7.547 1.00 88.00 279 ARG A CA 1
ATOM 2203 C C . ARG A 1 279 ? 12.968 20.287 -8.109 1.00 88.00 279 ARG A C 1
ATOM 2205 O O . ARG A 1 279 ? 12.251 21.254 -7.880 1.00 88.00 279 ARG A O 1
ATOM 2212 N N . VAL A 1 280 ? 12.562 19.209 -8.775 1.00 88.75 280 VAL A N 1
ATOM 2213 C CA . VAL A 1 280 ? 11.198 19.091 -9.302 1.00 88.75 280 VAL A CA 1
ATOM 2214 C C . VAL A 1 280 ? 10.183 18.998 -8.170 1.00 88.75 280 VAL A C 1
ATOM 2216 O O . VAL A 1 280 ? 9.185 19.709 -8.216 1.00 88.75 280 VAL A O 1
ATOM 2219 N N . LEU A 1 281 ? 10.469 18.245 -7.101 1.00 90.38 281 LEU A N 1
ATOM 2220 C CA . LEU A 1 281 ? 9.564 18.145 -5.947 1.00 90.38 281 LEU A CA 1
ATOM 2221 C C . LEU A 1 281 ? 9.237 19.503 -5.313 1.00 90.38 281 LEU A C 1
ATOM 2223 O O . LEU A 1 281 ? 8.090 19.713 -4.919 1.00 90.38 281 LEU A O 1
ATOM 2227 N N . ARG A 1 282 ? 10.196 20.445 -5.264 1.00 90.50 282 ARG A N 1
ATOM 2228 C CA . ARG A 1 282 ? 9.972 21.810 -4.738 1.00 90.50 282 ARG A CA 1
ATOM 2229 C C . ARG A 1 282 ? 8.855 22.566 -5.453 1.00 90.50 282 ARG A C 1
ATOM 2231 O O . ARG A 1 282 ? 8.234 23.425 -4.839 1.00 90.50 282 ARG A O 1
ATOM 2238 N N . GLU A 1 283 ? 8.617 22.263 -6.726 1.00 89.75 283 GLU A N 1
ATOM 2239 C CA . GLU A 1 283 ? 7.599 22.920 -7.554 1.00 89.75 283 GLU A CA 1
ATOM 2240 C C . GLU A 1 283 ? 6.205 22.279 -7.407 1.00 89.75 283 GLU A C 1
ATOM 2242 O O . GLU A 1 283 ? 5.227 22.784 -7.963 1.00 89.75 283 GLU A O 1
ATOM 2247 N N . THR A 1 284 ? 6.104 21.175 -6.660 1.00 91.69 284 THR A N 1
ATOM 2248 C CA . THR A 1 284 ? 4.871 20.395 -6.482 1.00 91.69 284 THR A CA 1
ATOM 2249 C C . THR A 1 284 ? 4.242 20.617 -5.103 1.00 91.69 284 THR A C 1
ATOM 2251 O O . THR A 1 284 ? 4.843 21.198 -4.198 1.00 91.69 284 THR A O 1
ATOM 2254 N N . VAL A 1 285 ? 3.040 20.065 -4.898 1.00 91.81 285 VAL A N 1
ATOM 2255 C CA . VAL A 1 285 ? 2.394 19.991 -3.571 1.00 91.81 285 VAL A CA 1
ATOM 2256 C C . VAL A 1 285 ? 3.173 19.132 -2.559 1.00 91.81 285 VAL A C 1
ATOM 2258 O O . VAL A 1 285 ? 2.894 19.198 -1.362 1.00 91.81 285 VAL A O 1
ATOM 2261 N N . TYR A 1 286 ? 4.162 18.363 -3.029 1.00 93.69 286 TYR A N 1
ATOM 2262 C CA . TYR A 1 286 ? 5.048 17.498 -2.248 1.00 93.69 286 TYR A CA 1
ATOM 2263 C C . TYR A 1 286 ? 6.394 18.155 -1.914 1.00 93.69 286 TYR A C 1
ATOM 2265 O O . TYR A 1 286 ? 7.370 17.466 -1.621 1.00 93.69 286 TYR A O 1
ATOM 2273 N N . SER A 1 287 ? 6.473 19.486 -1.940 1.00 91.62 287 SER A N 1
ATOM 2274 C CA . SER A 1 287 ? 7.710 20.240 -1.696 1.00 91.62 287 SER A CA 1
ATOM 2275 C C . SER A 1 287 ? 8.412 19.901 -0.374 1.00 91.62 287 SER A C 1
ATOM 2277 O O . SER A 1 287 ? 9.633 19.991 -0.294 1.00 91.62 287 SER A O 1
ATOM 2279 N N . GLU A 1 288 ? 7.697 19.430 0.650 1.00 88.69 288 GLU A N 1
ATOM 2280 C CA . GLU A 1 288 ? 8.310 18.967 1.903 1.00 88.69 288 GLU A CA 1
ATOM 2281 C C . GLU A 1 288 ? 9.285 17.797 1.690 1.00 88.69 288 GLU A C 1
ATOM 2283 O O . GLU A 1 288 ? 10.338 17.751 2.334 1.00 88.69 288 GLU A O 1
ATOM 2288 N N . LEU A 1 289 ? 9.002 16.914 0.726 1.00 90.38 289 LEU A N 1
ATOM 2289 C CA . LEU A 1 289 ? 9.869 15.789 0.371 1.00 90.38 289 LEU A CA 1
ATOM 2290 C C . LEU A 1 289 ? 11.167 16.231 -0.309 1.00 90.38 289 LEU A C 1
ATOM 2292 O O . LEU A 1 289 ? 12.144 15.486 -0.293 1.00 90.38 289 LEU A O 1
ATOM 2296 N N . SER A 1 290 ? 11.249 17.458 -0.837 1.00 86.81 290 SER A N 1
ATOM 2297 C CA . SER A 1 290 ? 12.497 17.958 -1.427 1.00 86.81 290 SER A CA 1
ATOM 2298 C C . SER A 1 290 ? 13.618 18.151 -0.404 1.00 86.81 290 SER A C 1
ATOM 2300 O O . SER A 1 290 ? 14.760 18.397 -0.782 1.00 86.81 290 SER A O 1
ATOM 2302 N N . ARG A 1 291 ? 13.282 18.159 0.894 1.00 80.88 291 ARG A N 1
ATOM 2303 C CA . ARG A 1 291 ? 14.250 18.289 1.993 1.00 80.88 291 ARG A CA 1
ATOM 2304 C C . ARG A 1 291 ? 14.923 16.963 2.333 1.00 80.88 291 ARG A C 1
ATOM 2306 O O . ARG A 1 291 ? 15.922 16.976 3.053 1.00 80.88 291 ARG A O 1
ATOM 2313 N N . ALA A 1 292 ? 14.395 15.845 1.831 1.00 73.44 292 ALA A N 1
ATOM 2314 C CA . ALA A 1 292 ? 15.042 14.553 1.958 1.00 73.44 292 ALA A CA 1
ATOM 2315 C C . ALA A 1 292 ? 16.439 14.646 1.332 1.00 73.44 292 ALA A C 1
ATOM 2317 O O . ALA A 1 292 ? 16.591 14.960 0.151 1.00 73.44 292 ALA A O 1
ATOM 2318 N N . ARG A 1 293 ? 17.480 14.413 2.135 1.00 65.19 293 ARG A N 1
ATOM 2319 C CA . ARG A 1 293 ? 18.843 14.267 1.621 1.00 65.19 293 ARG A CA 1
ATOM 2320 C C . ARG A 1 293 ? 18.922 12.902 0.949 1.00 65.19 293 ARG A C 1
ATOM 2322 O O . ARG A 1 293 ? 19.304 11.935 1.594 1.00 65.19 293 ARG A O 1
ATOM 2329 N N . VAL A 1 294 ? 18.520 12.827 -0.315 1.00 64.06 294 VAL A N 1
ATOM 2330 C CA . VAL A 1 294 ? 18.577 11.593 -1.105 1.00 64.06 294 VAL A CA 1
ATOM 2331 C C . VAL A 1 294 ? 20.042 11.297 -1.418 1.00 64.06 294 VAL A C 1
ATOM 2333 O O . VAL A 1 294 ? 20.590 11.798 -2.396 1.00 64.06 294 VAL A O 1
ATOM 2336 N N . ARG A 1 295 ? 20.707 10.556 -0.529 1.00 65.81 295 ARG A N 1
ATOM 2337 C CA . ARG A 1 295 ? 22.016 9.954 -0.817 1.00 65.81 295 ARG A CA 1
ATOM 2338 C C . ARG A 1 295 ? 21.823 8.631 -1.545 1.00 65.81 295 ARG A C 1
ATOM 2340 O O . ARG A 1 295 ? 22.544 8.344 -2.491 1.00 65.81 295 ARG A O 1
ATOM 2347 N N . GLU A 1 296 ? 20.797 7.893 -1.134 1.00 73.75 296 GLU A N 1
ATOM 2348 C CA . GLU A 1 296 ? 20.362 6.628 -1.715 1.00 73.75 296 GLU A CA 1
ATOM 2349 C C . GLU A 1 296 ? 18.838 6.628 -1.914 1.00 73.75 296 GLU A C 1
ATOM 2351 O O . GLU A 1 296 ? 18.110 7.390 -1.272 1.00 73.75 296 GLU A O 1
ATOM 2356 N N . VAL A 1 297 ? 18.333 5.758 -2.794 1.00 82.62 297 VAL A N 1
ATOM 2357 C CA . VAL A 1 297 ? 16.885 5.587 -3.036 1.00 82.62 297 VAL A CA 1
ATOM 2358 C C . VAL A 1 297 ? 16.144 5.211 -1.748 1.00 82.62 297 VAL A C 1
ATOM 2360 O O . VAL A 1 297 ? 15.061 5.724 -1.482 1.00 82.62 297 VAL A O 1
ATOM 2363 N N . THR A 1 298 ? 16.772 4.386 -0.912 1.00 82.25 298 THR A N 1
ATOM 2364 C CA . THR A 1 298 ? 16.277 3.929 0.396 1.00 82.25 298 THR A CA 1
ATOM 2365 C C . THR A 1 298 ? 16.020 5.080 1.376 1.00 82.25 298 THR A C 1
ATOM 2367 O O . THR A 1 298 ? 15.054 5.046 2.141 1.00 82.25 298 THR A O 1
ATOM 2370 N N . ASP A 1 299 ? 16.830 6.145 1.339 1.00 81.88 299 ASP A N 1
ATOM 2371 C CA . ASP A 1 299 ? 16.592 7.344 2.151 1.00 81.88 299 ASP A CA 1
ATOM 2372 C C . ASP A 1 299 ? 15.312 8.062 1.722 1.00 81.88 299 ASP A C 1
ATOM 2374 O O . ASP A 1 299 ? 14.536 8.517 2.566 1.00 81.88 299 ASP A O 1
ATOM 2378 N N . PHE A 1 300 ? 15.085 8.153 0.410 1.00 87.06 300 PHE A N 1
ATOM 2379 C CA . PHE A 1 300 ? 13.885 8.775 -0.133 1.00 87.06 300 PHE A CA 1
ATOM 2380 C C . PHE A 1 300 ? 12.633 7.939 0.153 1.00 87.06 300 PHE A C 1
ATOM 2382 O O . PHE A 1 300 ? 11.615 8.505 0.548 1.00 87.06 300 PHE A O 1
ATOM 2389 N N . GLU A 1 301 ? 12.722 6.611 0.045 1.00 89.12 301 GLU A N 1
ATOM 2390 C CA . GLU A 1 301 ? 11.659 5.671 0.432 1.00 89.12 301 GLU A CA 1
ATOM 2391 C C . GLU A 1 301 ? 11.201 5.897 1.870 1.00 89.12 301 GLU A C 1
ATOM 2393 O O . GLU A 1 301 ? 10.015 6.119 2.110 1.00 89.12 301 GLU A O 1
ATOM 2398 N N . ARG A 1 302 ? 12.143 5.956 2.818 1.00 86.12 302 ARG A N 1
ATOM 2399 C CA . ARG A 1 302 ? 11.822 6.263 4.216 1.00 86.12 302 ARG A CA 1
ATOM 2400 C C . ARG A 1 302 ? 11.119 7.610 4.362 1.00 86.12 302 ARG A C 1
ATOM 2402 O O . ARG A 1 302 ? 10.117 7.694 5.066 1.00 86.12 302 ARG A O 1
ATOM 2409 N N . CYS A 1 303 ? 11.620 8.663 3.713 1.00 89.25 303 CYS A N 1
ATOM 2410 C CA . CYS A 1 303 ? 10.989 9.981 3.791 1.00 89.25 303 CYS A CA 1
ATOM 2411 C C . CYS A 1 303 ? 9.561 9.973 3.231 1.00 89.25 303 CYS A C 1
ATOM 2413 O O . CYS A 1 303 ? 8.679 10.610 3.804 1.00 89.25 303 CYS A O 1
ATOM 2415 N N . VAL A 1 304 ? 9.321 9.245 2.140 1.00 92.56 304 VAL A N 1
ATOM 2416 C CA . VAL A 1 304 ? 7.992 9.072 1.544 1.00 92.56 304 VAL A CA 1
ATOM 2417 C C . VAL A 1 304 ? 7.052 8.316 2.488 1.00 92.56 304 VAL A C 1
ATOM 2419 O O . VAL A 1 304 ? 5.915 8.748 2.689 1.00 92.56 304 VAL A O 1
ATOM 2422 N N . GLU A 1 305 ? 7.517 7.226 3.098 1.00 91.94 305 GLU A N 1
ATOM 2423 C CA . GLU A 1 305 ? 6.729 6.429 4.041 1.00 91.94 305 GLU A CA 1
ATOM 2424 C C . GLU A 1 305 ? 6.381 7.223 5.309 1.00 91.94 305 GLU A C 1
ATOM 2426 O O . GLU A 1 305 ? 5.216 7.255 5.711 1.00 91.94 305 GLU A O 1
ATOM 2431 N N . GLU A 1 306 ? 7.346 7.937 5.899 1.00 90.56 306 GLU A N 1
ATOM 2432 C CA . GLU A 1 306 ? 7.115 8.817 7.053 1.00 90.56 306 GLU A CA 1
ATOM 2433 C C . GLU A 1 306 ? 6.144 9.962 6.722 1.00 90.56 306 GLU A C 1
ATOM 2435 O O . GLU A 1 306 ? 5.274 10.305 7.532 1.00 90.56 306 GLU A O 1
ATOM 2440 N N . TYR A 1 307 ? 6.269 10.540 5.524 1.00 93.88 307 TYR A N 1
ATOM 2441 C CA . TYR A 1 307 ? 5.387 11.596 5.038 1.00 93.88 307 TYR A CA 1
ATOM 2442 C C . TYR A 1 307 ? 3.946 11.102 4.887 1.00 93.88 307 TYR A C 1
ATOM 2444 O O . TYR A 1 307 ? 3.019 11.726 5.412 1.00 93.88 307 TYR A O 1
ATOM 2452 N N . PHE A 1 308 ? 3.750 9.951 4.235 1.00 96.12 308 PHE A N 1
ATOM 2453 C CA . PHE A 1 308 ? 2.423 9.363 4.072 1.00 96.12 308 PHE A CA 1
ATOM 2454 C C . PHE A 1 308 ? 1.808 8.964 5.413 1.00 96.12 308 PHE A C 1
ATOM 2456 O O . PHE A 1 308 ? 0.654 9.297 5.682 1.00 96.12 308 PHE A O 1
ATOM 2463 N N . LEU A 1 309 ? 2.592 8.331 6.290 1.00 95.50 309 LEU A N 1
ATOM 2464 C CA . LEU A 1 309 ? 2.181 7.991 7.650 1.00 95.50 309 LEU A CA 1
ATOM 2465 C C . LEU A 1 309 ? 1.688 9.229 8.411 1.00 95.50 309 LEU A C 1
ATOM 2467 O O . LEU A 1 309 ? 0.644 9.180 9.059 1.00 95.50 309 LEU A O 1
ATOM 2471 N N . GLY A 1 310 ? 2.386 10.364 8.288 1.00 94.81 310 GLY A N 1
ATOM 2472 C CA . GLY A 1 310 ? 1.952 11.636 8.868 1.00 94.81 310 GLY A CA 1
ATOM 2473 C C . GLY A 1 310 ? 0.567 12.084 8.391 1.00 94.81 310 GLY A C 1
ATOM 2474 O O . GLY A 1 310 ? -0.254 12.509 9.206 1.00 94.81 310 GLY A O 1
ATOM 2475 N N . ILE A 1 311 ? 0.276 11.932 7.098 1.00 95.88 311 ILE A N 1
ATOM 2476 C CA . ILE A 1 311 ? -1.020 12.294 6.507 1.00 95.88 311 ILE A CA 1
ATOM 2477 C C . ILE A 1 311 ? -2.125 11.346 6.986 1.00 95.88 311 ILE A C 1
ATOM 2479 O O . ILE A 1 311 ? -3.197 11.805 7.387 1.00 95.88 311 ILE A O 1
ATOM 2483 N N . VAL A 1 312 ? -1.875 10.035 6.993 1.00 97.19 312 VAL A N 1
ATOM 2484 C CA . VAL A 1 312 ? -2.866 9.049 7.450 1.00 97.19 312 VAL A CA 1
ATOM 2485 C C . VAL A 1 312 ? -3.155 9.226 8.946 1.00 97.19 312 VAL A C 1
ATOM 2487 O O . VAL A 1 312 ? -4.321 9.262 9.337 1.00 97.19 312 VAL A O 1
ATOM 2490 N N . GLU A 1 313 ? -2.132 9.436 9.785 1.00 95.94 313 GLU A N 1
ATOM 2491 C CA . GLU A 1 313 ? -2.311 9.771 11.206 1.00 95.94 313 GLU A CA 1
ATOM 2492 C C . GLU A 1 313 ? -3.131 11.048 11.396 1.00 95.94 313 GLU A C 1
ATOM 2494 O O . GLU A 1 313 ? -3.949 11.141 12.314 1.00 95.94 313 GLU A O 1
ATOM 2499 N N . TYR A 1 314 ? -2.894 12.053 10.550 1.00 95.44 314 TYR A N 1
ATOM 2500 C CA . TYR A 1 314 ? -3.593 13.327 10.620 1.00 95.44 314 TYR A CA 1
ATOM 2501 C C . TYR A 1 314 ? -5.100 13.164 10.414 1.00 95.44 314 TYR A C 1
ATOM 2503 O O . TYR A 1 314 ? -5.873 13.767 11.167 1.00 95.44 314 TYR A O 1
ATOM 2511 N N . VAL A 1 315 ? -5.491 12.335 9.441 1.00 95.31 315 VAL A N 1
ATOM 2512 C CA . VAL A 1 315 ? -6.890 11.976 9.174 1.00 95.31 315 VAL A CA 1
ATOM 2513 C C . VAL A 1 315 ? -7.449 11.100 10.294 1.00 95.31 315 VAL A C 1
ATOM 2515 O O . VAL A 1 315 ? -8.474 11.445 10.875 1.00 95.31 315 VAL A O 1
ATOM 2518 N N . ALA A 1 316 ? -6.750 10.027 10.676 1.00 95.88 316 ALA A N 1
ATOM 2519 C CA . ALA A 1 316 ? -7.231 9.067 11.673 1.00 95.88 316 ALA A CA 1
ATOM 2520 C C . ALA A 1 316 ? -7.515 9.701 13.047 1.00 95.88 316 ALA A C 1
ATOM 2522 O O . ALA A 1 316 ? -8.464 9.314 13.727 1.00 95.88 316 ALA A O 1
ATOM 2523 N N . LYS A 1 317 ? -6.723 10.706 13.449 1.00 95.00 317 LYS A N 1
ATOM 2524 C CA . LYS A 1 317 ? -6.881 11.442 14.720 1.00 95.00 317 LYS A CA 1
ATOM 2525 C C . LYS A 1 317 ? -8.003 12.490 14.692 1.00 95.00 317 LYS A C 1
ATOM 2527 O O . LYS A 1 317 ? -8.263 13.131 15.708 1.00 95.00 317 LYS A O 1
ATOM 2532 N N . ARG A 1 318 ? -8.636 12.721 13.540 1.00 93.62 318 ARG A N 1
ATOM 2533 C CA . ARG A 1 318 ? -9.684 13.734 13.341 1.00 93.62 318 ARG A CA 1
ATOM 2534 C C . ARG A 1 318 ? -10.888 13.079 12.670 1.00 93.62 318 ARG A C 1
ATOM 2536 O O . ARG A 1 318 ? -11.116 13.344 11.489 1.00 93.62 318 ARG A O 1
ATOM 2543 N N . PRO A 1 319 ? -11.652 12.249 13.400 1.00 89.50 319 PRO A N 1
ATOM 2544 C CA . PRO A 1 319 ? -12.781 11.540 12.818 1.00 89.50 319 PRO A CA 1
ATOM 2545 C C . PRO A 1 319 ? -13.800 12.518 12.220 1.00 89.50 319 PRO A C 1
ATOM 2547 O O . PRO A 1 319 ? -14.128 13.543 12.825 1.00 89.50 319 PRO A O 1
ATOM 2550 N N . GLN A 1 320 ? -14.281 12.203 11.020 1.00 88.62 320 GLN A N 1
ATOM 2551 C CA . GLN A 1 320 ? -15.305 12.963 10.293 1.00 88.62 320 GLN A CA 1
ATOM 2552 C C . GLN A 1 320 ? -16.666 12.255 10.284 1.00 88.62 320 GLN A C 1
ATOM 2554 O O . GLN A 1 320 ? -17.623 12.768 9.708 1.00 88.62 320 GLN A O 1
ATOM 2559 N N . PHE A 1 321 ? -16.747 11.087 10.922 1.00 89.19 321 PHE A N 1
ATOM 2560 C CA . PHE A 1 321 ? -17.841 10.130 10.844 1.00 89.19 321 PHE A CA 1
ATOM 2561 C C . PHE A 1 321 ? -18.104 9.717 9.393 1.00 89.19 321 PHE A C 1
ATOM 2563 O O . PHE A 1 321 ? -19.212 9.840 8.869 1.00 89.19 321 PHE A O 1
ATOM 2570 N N . THR A 1 322 ? -17.057 9.229 8.724 1.00 89.19 322 THR A N 1
ATOM 2571 C CA . THR A 1 322 ? -17.143 8.650 7.375 1.00 89.19 322 THR A CA 1
ATOM 2572 C C . THR A 1 322 ? -16.394 7.326 7.277 1.00 89.19 322 THR A C 1
ATOM 2574 O O . THR A 1 322 ? -15.746 6.875 8.221 1.00 89.19 322 THR A O 1
ATOM 2577 N N . ILE A 1 323 ? -16.485 6.667 6.115 1.00 91.00 323 ILE A N 1
ATOM 2578 C CA . ILE A 1 323 ? -15.778 5.403 5.905 1.00 91.00 323 ILE A CA 1
ATOM 2579 C C . ILE A 1 323 ? -14.254 5.599 5.922 1.00 91.00 323 ILE A C 1
ATOM 2581 O O . ILE A 1 323 ? -13.522 4.697 6.329 1.00 91.00 323 ILE A O 1
ATOM 2585 N N . SER A 1 324 ? -13.786 6.801 5.577 1.00 92.38 324 SER A N 1
ATOM 2586 C CA . SER A 1 324 ? -12.376 7.190 5.656 1.00 92.38 324 SER A CA 1
ATOM 2587 C C . SER A 1 324 ? -11.789 7.116 7.061 1.00 92.38 324 SER A C 1
ATOM 2589 O O . SER A 1 324 ? -10.617 6.775 7.197 1.00 92.38 324 SER A O 1
ATOM 2591 N N . ASP A 1 325 ? -12.578 7.343 8.114 1.00 92.75 325 ASP A N 1
ATOM 2592 C CA . ASP A 1 325 ? -12.080 7.202 9.489 1.00 92.75 325 ASP A CA 1
ATOM 2593 C C . ASP A 1 325 ? -11.695 5.753 9.785 1.00 92.75 325 ASP A C 1
ATOM 2595 O O . ASP A 1 325 ? -10.686 5.475 10.429 1.00 92.75 325 ASP A O 1
ATOM 2599 N N . VAL A 1 326 ? -12.491 4.811 9.282 1.00 95.50 326 VAL A N 1
ATOM 2600 C CA . VAL A 1 326 ? -12.233 3.381 9.441 1.00 95.50 326 VAL A CA 1
ATOM 2601 C C . VAL A 1 326 ? -11.044 2.966 8.581 1.00 95.50 326 VAL A C 1
ATOM 2603 O O . VAL A 1 326 ? -10.126 2.317 9.079 1.00 95.50 326 VAL A O 1
ATOM 2606 N N . VAL A 1 327 ? -11.025 3.386 7.312 1.00 95.50 327 VAL A N 1
ATOM 2607 C CA . VAL A 1 327 ? -9.949 3.038 6.376 1.00 95.50 327 VAL A CA 1
ATOM 2608 C C . VAL A 1 327 ? -8.603 3.619 6.801 1.00 95.50 327 VAL A C 1
ATOM 2610 O O . VAL A 1 327 ? -7.604 2.915 6.738 1.00 95.50 327 VAL A O 1
ATOM 2613 N N . SER A 1 328 ? -8.547 4.858 7.293 1.00 96.75 328 SER A N 1
ATOM 2614 C CA . SER A 1 328 ? -7.287 5.442 7.770 1.00 96.75 328 SER A CA 1
ATOM 2615 C C . SER A 1 328 ? -6.668 4.622 8.909 1.00 96.75 328 SER A C 1
ATOM 2617 O O . SER A 1 328 ? -5.456 4.434 8.947 1.00 96.75 328 SER A O 1
ATOM 2619 N N . VAL A 1 329 ? -7.485 4.035 9.791 1.00 97.38 329 VAL A N 1
ATOM 2620 C CA . VAL A 1 329 ? -6.994 3.149 10.855 1.00 97.38 329 VAL A CA 1
ATOM 2621 C C . VAL A 1 329 ? -6.570 1.791 10.294 1.00 97.38 329 VAL A C 1
ATOM 2623 O O . VAL A 1 329 ? -5.560 1.249 10.739 1.00 97.38 329 VAL A O 1
ATOM 2626 N N . MET A 1 330 ? -7.282 1.256 9.293 1.00 97.19 330 MET A N 1
ATOM 2627 C CA . MET A 1 330 ? -6.841 0.058 8.563 1.00 97.19 330 MET A CA 1
ATOM 2628 C C . MET A 1 330 ? -5.468 0.279 7.908 1.00 97.19 330 MET A C 1
ATOM 2630 O O . MET A 1 330 ? -4.587 -0.562 8.062 1.00 97.19 330 MET A O 1
ATOM 2634 N N . MET A 1 331 ? -5.255 1.434 7.264 1.00 97.12 331 MET A N 1
ATOM 2635 C CA . MET A 1 331 ? -3.970 1.823 6.672 1.00 97.12 331 MET A CA 1
ATOM 2636 C C . MET A 1 331 ? -2.857 1.894 7.726 1.00 97.12 331 MET A C 1
ATOM 2638 O O . MET A 1 331 ? -1.788 1.330 7.516 1.00 97.12 331 MET A O 1
ATOM 2642 N N . LEU A 1 332 ? -3.097 2.529 8.881 1.00 97.19 332 LEU A N 1
ATOM 2643 C CA . LEU A 1 332 ? -2.098 2.584 9.959 1.00 97.19 332 LEU A CA 1
ATOM 2644 C C . LEU A 1 332 ? -1.774 1.194 10.516 1.00 97.19 332 LEU A C 1
ATOM 2646 O O . LEU A 1 332 ? -0.612 0.894 10.787 1.00 97.19 332 LEU A O 1
ATOM 2650 N N . LYS A 1 333 ? -2.783 0.327 10.655 1.00 97.06 333 LYS A N 1
ATOM 2651 C CA . LYS A 1 333 ? -2.585 -1.055 11.103 1.00 97.06 333 LYS A CA 1
ATOM 2652 C C . LYS A 1 333 ? -1.777 -1.873 10.093 1.00 97.06 333 LYS A C 1
ATOM 2654 O O . LYS A 1 333 ? -0.915 -2.654 10.486 1.00 97.06 333 LYS A O 1
ATOM 2659 N N . GLU A 1 334 ? -2.031 -1.682 8.801 1.00 96.00 334 GLU A N 1
ATOM 2660 C CA . GLU A 1 334 ? -1.238 -2.277 7.723 1.00 96.00 334 GLU A CA 1
ATOM 2661 C C . GLU A 1 334 ? 0.220 -1.802 7.784 1.00 96.00 334 GLU A C 1
ATOM 2663 O O . GLU A 1 334 ? 1.127 -2.627 7.692 1.00 96.00 334 GLU A O 1
ATOM 2668 N N . MET A 1 335 ? 0.455 -0.499 7.974 1.00 95.38 335 MET A N 1
ATOM 2669 C CA . MET A 1 335 ? 1.804 0.062 8.112 1.00 95.38 335 MET A CA 1
ATOM 2670 C C . MET A 1 335 ? 2.542 -0.520 9.322 1.00 95.38 335 MET A C 1
ATOM 2672 O O . MET A 1 335 ? 3.695 -0.918 9.191 1.00 95.38 335 MET A O 1
ATOM 2676 N N . GLU A 1 336 ? 1.876 -0.634 10.474 1.00 95.44 336 GLU A N 1
ATOM 2677 C CA . GLU A 1 336 ? 2.431 -1.263 11.680 1.00 95.44 336 GLU A CA 1
ATOM 2678 C C . GLU A 1 336 ? 2.897 -2.704 11.400 1.00 95.44 336 GLU A C 1
ATOM 2680 O O . GLU A 1 336 ? 4.029 -3.078 11.715 1.00 95.44 336 GLU A O 1
ATOM 2685 N N . VAL A 1 337 ? 2.046 -3.499 10.743 1.00 95.38 337 VAL A N 1
ATOM 2686 C CA . VAL A 1 337 ? 2.354 -4.882 10.354 1.00 95.38 337 VAL A CA 1
ATOM 2687 C C . VAL A 1 337 ? 3.513 -4.940 9.362 1.00 95.38 337 VAL A C 1
ATOM 2689 O O . VAL A 1 337 ? 4.435 -5.733 9.552 1.00 95.38 337 VAL A O 1
ATOM 2692 N N . LYS A 1 338 ? 3.504 -4.100 8.322 1.00 93.44 338 LYS A N 1
ATOM 2693 C CA . LYS A 1 338 ? 4.560 -4.066 7.301 1.00 93.44 338 LYS A CA 1
ATOM 2694 C C . LYS A 1 338 ? 5.913 -3.685 7.890 1.00 93.44 338 LYS A C 1
ATOM 2696 O O . LYS A 1 338 ? 6.887 -4.386 7.639 1.00 93.44 338 LYS A O 1
ATOM 2701 N N . VAL A 1 339 ? 5.970 -2.641 8.717 1.00 93.56 339 VAL A N 1
ATOM 2702 C CA . VAL A 1 339 ? 7.219 -2.207 9.357 1.00 93.56 339 VAL A CA 1
ATOM 2703 C C . VAL A 1 339 ? 7.784 -3.311 10.252 1.00 93.56 339 VAL A C 1
ATOM 2705 O O . VAL A 1 339 ? 8.978 -3.600 10.178 1.00 93.56 339 VAL A O 1
ATOM 2708 N N . LEU A 1 340 ? 6.947 -3.990 11.045 1.00 93.69 340 LEU A N 1
ATOM 2709 C CA . LEU A 1 340 ? 7.407 -5.110 11.873 1.00 93.69 340 LEU A CA 1
ATOM 2710 C C . LEU A 1 340 ? 7.900 -6.293 11.043 1.00 93.69 340 LEU A C 1
ATOM 2712 O O . LEU A 1 340 ? 8.934 -6.867 11.375 1.00 93.69 340 LEU A O 1
ATOM 2716 N N . ARG A 1 341 ? 7.215 -6.639 9.946 1.00 92.75 341 ARG A N 1
ATOM 2717 C CA . ARG A 1 341 ? 7.709 -7.665 9.016 1.00 92.75 341 ARG A CA 1
ATOM 2718 C C . ARG A 1 341 ? 9.084 -7.293 8.472 1.00 92.75 341 ARG A C 1
ATOM 2720 O O . ARG A 1 341 ? 9.970 -8.136 8.499 1.00 92.75 341 ARG A O 1
ATOM 2727 N N . THR A 1 342 ? 9.278 -6.051 8.030 1.00 91.19 342 THR A N 1
ATOM 2728 C CA . THR A 1 342 ? 10.570 -5.573 7.514 1.00 91.19 342 THR A CA 1
ATOM 2729 C C . THR A 1 342 ? 11.666 -5.667 8.574 1.00 91.19 342 THR A C 1
ATOM 2731 O O . THR A 1 342 ? 12.726 -6.231 8.305 1.00 91.19 342 THR A O 1
ATOM 2734 N N . LEU A 1 343 ? 11.403 -5.189 9.796 1.00 91.50 343 LEU A N 1
ATOM 2735 C CA . LEU A 1 343 ? 12.350 -5.272 10.913 1.00 91.50 343 LEU A CA 1
ATOM 2736 C C . LEU A 1 343 ? 12.735 -6.725 11.209 1.00 91.50 343 LEU A C 1
ATOM 2738 O O . LEU A 1 343 ? 13.914 -7.068 11.188 1.00 91.50 343 LEU A O 1
ATOM 2742 N N . ILE A 1 344 ? 11.752 -7.599 11.417 1.00 90.94 344 ILE A N 1
ATOM 2743 C CA . ILE A 1 344 ? 11.992 -8.996 11.795 1.00 90.94 344 ILE A CA 1
ATOM 2744 C C . ILE A 1 344 ? 12.665 -9.764 10.651 1.00 90.94 344 ILE A C 1
ATOM 2746 O O . ILE A 1 344 ? 13.601 -10.519 10.898 1.00 90.94 344 ILE A O 1
ATOM 2750 N N . SER A 1 345 ? 12.259 -9.530 9.399 1.00 89.50 345 SER A N 1
ATOM 2751 C CA . SER A 1 345 ? 12.925 -10.092 8.219 1.00 89.50 345 SER A CA 1
ATOM 2752 C C . SER A 1 345 ? 14.399 -9.699 8.188 1.00 89.50 345 SER A C 1
ATOM 2754 O O . SER A 1 345 ? 15.260 -10.554 8.004 1.00 89.50 345 SER A O 1
ATOM 2756 N N . SER A 1 346 ? 14.705 -8.415 8.403 1.00 88.62 346 SER A N 1
ATOM 2757 C CA . SER A 1 346 ? 16.087 -7.929 8.398 1.00 88.62 346 SER A CA 1
ATOM 2758 C C . SER A 1 346 ? 16.930 -8.536 9.523 1.00 88.62 346 SER A C 1
ATOM 2760 O O . SER A 1 346 ? 18.116 -8.770 9.326 1.00 88.62 346 SER A O 1
ATOM 2762 N N . LEU A 1 347 ? 16.327 -8.856 10.669 1.00 88.06 347 LEU A N 1
ATOM 2763 C CA . LEU A 1 347 ? 17.024 -9.434 11.818 1.00 88.06 347 LEU A CA 1
ATOM 2764 C C . LEU A 1 347 ? 17.221 -10.951 11.703 1.00 88.06 347 LEU A C 1
ATOM 2766 O O . LEU A 1 347 ? 18.254 -11.466 12.123 1.00 88.06 347 LEU A O 1
ATOM 2770 N N . LEU A 1 348 ? 16.244 -11.670 11.142 1.00 85.94 348 LEU A N 1
ATOM 2771 C CA . LEU A 1 348 ? 16.264 -13.135 11.067 1.00 85.94 348 LEU A CA 1
ATOM 2772 C C . LEU A 1 348 ? 16.882 -13.679 9.774 1.00 85.94 348 LEU A C 1
ATOM 2774 O O . LEU A 1 348 ? 17.406 -14.790 9.784 1.00 85.94 348 LEU A O 1
ATOM 2778 N N . LEU A 1 349 ? 16.805 -12.932 8.667 1.00 80.81 349 LEU A N 1
ATOM 2779 C CA . LEU A 1 349 ? 17.260 -13.392 7.348 1.00 80.81 349 LEU A CA 1
ATOM 2780 C C . LEU A 1 349 ? 18.571 -12.745 6.888 1.00 80.81 349 LEU A C 1
ATOM 2782 O O . LEU A 1 349 ? 19.171 -13.232 5.930 1.00 80.81 349 LEU A O 1
ATOM 2786 N N . SER A 1 350 ? 19.045 -11.677 7.540 1.00 69.31 350 SER A N 1
ATOM 2787 C CA . SER A 1 350 ? 20.361 -11.129 7.199 1.00 69.31 350 SER A CA 1
ATOM 2788 C C . SER A 1 350 ? 21.464 -12.104 7.623 1.00 69.31 350 SER A C 1
ATOM 2790 O O . SER A 1 350 ? 21.442 -12.589 8.760 1.00 69.31 350 SER A O 1
ATOM 2792 N N . PRO A 1 351 ? 22.477 -12.362 6.774 1.00 54.66 351 PRO A N 1
ATOM 2793 C CA . PRO A 1 351 ? 23.680 -13.039 7.228 1.00 54.66 351 PRO A CA 1
ATOM 2794 C C . PRO A 1 351 ? 24.266 -12.200 8.362 1.00 54.66 351 PRO A C 1
ATOM 2796 O O . PRO A 1 351 ? 24.520 -11.011 8.164 1.00 54.66 351 PRO A O 1
ATOM 2799 N N . ARG A 1 352 ? 24.410 -12.791 9.560 1.00 45.81 352 ARG A N 1
ATOM 2800 C CA . ARG A 1 352 ? 24.970 -12.109 10.738 1.00 45.81 352 ARG A CA 1
ATOM 2801 C C . ARG A 1 352 ? 26.224 -11.355 10.293 1.00 45.81 352 ARG A C 1
ATOM 2803 O O . ARG A 1 352 ? 27.200 -12.003 9.917 1.00 45.81 352 ARG A O 1
ATOM 2810 N N . ARG A 1 353 ? 26.182 -10.016 10.307 1.00 43.22 353 ARG A N 1
ATOM 2811 C CA . ARG A 1 353 ? 27.376 -9.179 10.149 1.00 43.22 353 ARG A CA 1
ATOM 2812 C C . ARG A 1 353 ? 28.279 -9.533 11.333 1.00 43.22 353 ARG A C 1
ATOM 2814 O O . ARG A 1 353 ? 28.001 -9.107 12.449 1.00 43.22 353 ARG A O 1
ATOM 2821 N N . ARG A 1 354 ? 29.224 -10.446 11.106 1.00 33.41 354 ARG A N 1
ATOM 2822 C CA . ARG A 1 354 ? 30.274 -10.806 12.060 1.00 33.41 354 ARG A CA 1
ATOM 2823 C C . ARG A 1 354 ? 31.391 -9.788 11.988 1.00 33.41 354 ARG A C 1
ATOM 2825 O O . ARG A 1 354 ? 31.678 -9.342 10.854 1.00 33.41 354 ARG A O 1
#

Sequence (354 aa):
MVFQCYGKPSSVYAIVNTLMYRCRLGRSDIVPATAASQCVLSKLCDVKALHRLIGRLSSVEELIPVIKGTEIGKVVLSHIERSNFGEISKALWSHLVSTIHYLMSRIPKKWRSRIYTYLRRYDLHNIVISLTSLVTGARIRVEDLVPLGVIESRGLLAKLCEVASVNDLVELLRECGLGRYGDLIEELAPEVKDISYILPIESRLYWQYVCDLRDCGDPVLEFLSGVEYDLKLMLNVLRCKVMGVEEHILSRAIPRSGYLLSDREVSKLISIAVSDFARVLRETVYSELSRARVREVTDFERCVEEYFLGIVEYVAKRPQFTISDVVSVMMLKEMEVKVLRTLISSLLLSPRRR

Secondary structure (DSSP, 8-state):
-TTTTS---S-HHHHHHHHHHHH-S--GGGHHHHHHHHHHHTT---HHHHHTTTTT-SSSTTTHHHHTTSHHHHHHHHHHTT--HHHHHHHHHHHHHHHHHHHHTTS-HHHHHHHHHHHHHHHHHHHHHHHHHHHH-PPP-GGGS-S-SHHHHTT-TGGGGT--SHHHHHHHHHHTT-HHHHHHHHHHGGG-SSGGGHHHHHHHHHHHHHHHHHTT--HHHHHHHHHHHHHHHHHHHHHHHHTT--HHHHHHHS-S--SSS-HHHHHHHHHS-GGGHHHHHTTSTTGGGGGS--SSHHHHHHHHHHHHHHHHHHHHTS--SSHHHHHHHHHHHHHHHHHHHHHHHHHHHS----

pLDDT: mean 88.66, std 11.23, range [31.05, 98.06]

Foldseek 3Di:
DVPPPDPQDLALVSVLVVLLVVLQDDDPLLVQLLVLLVVLVVQFFPLVVLLVCQVPDQAPVVCQVRCPPGPLSVQQVVAVVPHALLVSLQSLLVVLVVSLVSSLVSHDPVLVVLVLLVQCVQVLVLLLVLLQCLQVVDQDALSNGRCTHLCNVVVNSRVSRVDNDLVSSLVSCVVSVNNVLSVLCVVCVVVSNHSLSSLLSSLQSLVVSLVSSVVSPRVSSSSLSLLVSVLSLLLSLLVSVVVVPDLVSSCPSHPCAGSQGHSVLSNCSSPDHSVCSLVSCCVGSNVVLSPQPPPDSVSSVSSSLVVSLVVLVVDCVSDSSDVSVSVSSSVSSVSSSVSVSSRSCCNRVDDNPD